Protein 1WKQ (pdb70)

Sequence (313 aa):
HAMNHETFLKRAVTLACEGVNAGIGGPFGAVIVKDGAIIAEGQNNVTTSNDPTAHAEVTAIRKACKVLGAYQLDDCILYTSCEPCPMCLGAIYWARPKAVFYAAEHTDAAEAGFDDSFIYKEIDKPAEERTIPFYQVTLTEHLSPFQAWRNFANKKEYNHETFLKRAVTLACEGVNAGIGGPFGAVIVKDGAIIAEGQNNVTTSNDPTAHAEVTAIRKACKVLGAYQLDDCILYTSCEPCPMCLGAIYWARPKAVFYAAEHTDAAEAGFDDSFIYKEIDKPAEERTIPFYQVTLTEHLSPFQAWRNFANKKEY

InterPro domains:
  IPR002125 Cytidine and deoxycytidylate deaminase domain [PF00383] (2-101)
  IPR002125 Cytidine and deoxycytidylate deaminase domain [PS51747] (1-132)
  IPR016192 APOBEC/CMP deaminase, zinc-binding [PS00903] (53-90)
  IPR016193 Cytidine deaminase-like [SSF53927] (2-140)

CATH classification: 3.40.140.10

Foldseek 3Di:
DDDDLVNQQVVQQVLLVVCVVVVQDHNKKKFKDAPRHTPFIFYQRCVVVVHPLRHRLVVRLVSSCVSVVHQAAEQMEMEMAEDDAVSNVVSCVRRPHPYYHYDHYQVVVVVVPDCRVVVVVQVPDDQCPGPPHDDDDDDPCVCVVVVVVVPDPPDDDD/DLVVQLVVQQVLLVVCVVVVQAHNKKKFKDAPRDTQFIFYQRCVVVVHPLRHGLVVRLVSSCVSVVHQAQERMEMHMAEDDAVSNVVSCVRRPHPYYHYDHYLVVVVVVPDCRVVVVVQVPDDQCVRPPHDDDDDDVCPCVVVVVVVPPPPDDDD

Secondary structure (DSSP, 8-state):
----HHHHHHHHHHHHHHHHHTTSSSS-EEEEEETTEEEEEEE--HHHHT-TT--HHHHHHHHHHHHHTSSS-TTEEEEEEE---HHHHHHHHHH--SEEEEEE-HHHHHHTT-SHHHHHHHHTS-GGGSSS-EEE---TTTTHHHHHHHH-TT----/-HHHHHHHHHHHHHHHHHTTSSSS-EEEEEETTEEEEEEE--HHHHT-TT--HHHHHHHHHHHHHTSSS-TT-EEEEEE---HHHHHHHHHH--SEEEEEE-HHHHHHTT-SHHHHHHHHHS-GGGSSS-EEE---TTTTHHHHHHHH-TT----

B-factor: mean 13.56, std 8.29, range [5.02, 49.59]

Solvent-accessible surface area: 12610 Å² total; per-residue (Å²): 221,99,97,76,77,78,52,15,0,114,88,0,7,51,11,0,26,96,0,0,92,74,32,58,8,0,1,19,0,0,0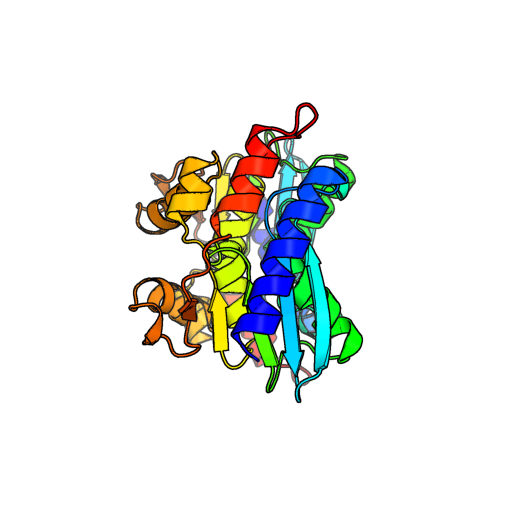,0,7,55,136,55,53,65,45,10,44,2,37,1,23,1,15,82,41,38,4,1,2,2,13,0,8,2,20,0,0,29,103,0,0,132,98,56,54,31,51,36,0,90,89,0,45,0,3,1,3,2,24,0,2,0,1,0,0,0,0,0,4,4,0,77,4,128,11,0,18,13,1,1,73,57,64,25,0,38,149,28,64,10,39,6,24,78,0,35,119,2,22,104,82,79,27,118,127,20,98,12,24,1,77,74,42,110,7,141,50,46,72,36,1,18,101,16,13,200,117,46,98,124,63,121,129,22,135,82,102,79,17,1,88,89,0,4,59,9,0,28,84,0,0,93,75,33,61,9,0,1,21,0,0,0,0,8,57,125,60,55,71,36,10,56,4,34,1,25,1,16,77,40,39,14,2,2,6,15,0,8,2,16,0,1,65,90,0,0,130,106,57,53,31,44,37,0,99,68,0,27,0,3,1,2,2,21,0,3,0,1,0,0,0,0,0,4,5,0,73,4,106,10,0,22,13,2,0,78,57,62,23,0,37,145,28,65,13,37,6,22,70,0,36,137,5,24,113,71,84,34,112,117,22,90,11,24,2,74,73,31,110,8,134,114,50,82,33,2,6,80,16,9,140,108,40,94,126,58,123,113,22

Organism: Bacillus subtilis (strain 168) (NCBI:txid224308)

Nearest PDB structures (foldseek):
  1tiy-assembly1_A  TM=9.733E-01  e=2.474E-30  Bacillus subtilis
  5jfy-assembly2_D  TM=9.522E-01  e=4.537E-13  Brassica oleracea var. capitata
  7w1q-assembly1_D  TM=7.580E-01  e=2.653E-14  Arabidopsis thaliana
  7dbf-assembly1_D  TM=7.536E-01  e=3.027E-14  Arabidopsis thaliana
  7dqn-assembly1_A  TM=7.458E-01  e=4.499E-14  Arabidopsis thaliana

Structure (mmCIF, N/CA/C/O backbone):
data_1WKQ
#
_entry.id   1WKQ
#
_cell.length_a   81.566
_cell.length_b   91.267
_cell.length_c   80.481
_cell.angle_alpha   90.00
_cell.angle_beta   90.00
_cell.angle_gamma   90.00
#
_symmetry.space_group_name_H-M   'C 2 2 21'
#
loop_
_entity.id
_entity.type
_entity.pdbx_description
1 polymer 'Guanine deaminase'
2 non-polymer 'ZINC ION'
3 non-polymer IMIDAZOLE
4 water water
#
loop_
_atom_site.group_PDB
_atom_site.id
_atom_site.type_symbol
_atom_site.label_atom_id
_atom_site.label_alt_id
_atom_site.label_comp_id
_atom_site.label_asym_id
_atom_site.label_entity_id
_atom_site.label_seq_id
_atom_site.pdbx_PDB_ins_code
_atom_site.Cartn_x
_atom_site.Cartn_y
_atom_site.Cartn_z
_atom_site.occupancy
_atom_site.B_iso_or_equiv
_atom_site.auth_seq_id
_atom_site.auth_comp_id
_atom_site.auth_asym_id
_atom_site.auth_atom_id
_atom_site.pdbx_PDB_model_num
ATOM 1 N N . HIS A 1 7 ? 94.480 2.766 75.589 1.00 24.27 -2 HIS A N 1
ATOM 2 C CA . HIS A 1 7 ? 95.864 2.254 75.734 1.00 22.83 -2 HIS A CA 1
ATOM 3 C C . HIS A 1 7 ? 95.951 0.811 75.251 1.00 21.43 -2 HIS A C 1
ATOM 4 O O . HIS A 1 7 ? 95.430 -0.098 75.896 1.00 24.30 -2 HIS A O 1
ATOM 11 N N . ALA A 1 8 ? 96.594 0.607 74.112 1.00 19.33 -1 ALA A N 1
ATOM 12 C CA . ALA A 1 8 ? 96.759 -0.725 73.569 1.00 18.17 -1 ALA A CA 1
ATOM 13 C C . ALA A 1 8 ? 97.692 -1.495 74.487 1.00 17.44 -1 ALA A C 1
ATOM 14 O O . ALA A 1 8 ? 98.670 -0.922 74.988 1.00 18.55 -1 ALA A O 1
ATOM 16 N N . MET A 1 9 ? 97.410 -2.774 74.724 1.00 14.11 1 MET A N 1
ATOM 17 C CA . MET A 1 9 ? 98.269 -3.609 75.562 1.00 13.88 1 MET A CA 1
ATOM 18 C C . MET A 1 9 ? 99.052 -4.557 74.666 1.00 12.11 1 MET A C 1
ATOM 19 O O . MET A 1 9 ? 98.701 -4.778 73.500 1.00 11.22 1 MET A O 1
ATOM 24 N N . ASN A 1 10 ? 100.157 -5.061 75.187 1.00 10.86 2 ASN A N 1
ATOM 25 C CA . ASN A 1 10 ? 100.918 -6.061 74.475 1.00 10.61 2 ASN A CA 1
ATOM 26 C C . ASN A 1 10 ? 101.608 -6.957 75.498 1.00 9.63 2 ASN A C 1
ATOM 27 O O . ASN A 1 10 ? 101.465 -6.739 76.708 1.00 10.87 2 ASN A O 1
ATOM 32 N N . HIS A 1 11 ? 102.316 -7.965 75.020 1.00 10.33 3 HIS A N 1
ATOM 33 C CA . HIS A 1 11 ? 102.936 -8.879 75.965 1.00 9.64 3 HIS A CA 1
ATOM 34 C C . HIS A 1 11 ? 103.936 -8.181 76.867 1.00 10.19 3 HIS A C 1
ATOM 35 O O . HIS A 1 11 ? 104.039 -8.508 78.079 1.00 10.85 3 HIS A O 1
ATOM 42 N N . GLU A 1 12 ? 104.676 -7.234 76.322 1.00 10.90 4 GLU A N 1
ATOM 43 C CA . GLU A 1 12 ? 105.670 -6.541 77.107 1.00 10.70 4 GLU A CA 1
ATOM 44 C C . GLU A 1 12 ? 105.031 -5.788 78.245 1.00 9.94 4 GLU A C 1
ATOM 45 O O . GLU A 1 12 ? 105.645 -5.656 79.317 1.00 12.12 4 GLU A O 1
ATOM 51 N N . THR A 1 13 ? 103.832 -5.240 78.061 1.00 10.50 5 THR A N 1
ATOM 52 C CA . THR A 1 13 ? 103.211 -4.500 79.142 1.00 13.04 5 THR A CA 1
ATOM 53 C C . THR A 1 13 ? 102.843 -5.405 80.310 1.00 10.15 5 THR A C 1
ATOM 54 O O . THR A 1 13 ? 103.056 -5.028 81.483 1.00 10.07 5 THR A O 1
ATOM 58 N N . PHE A 1 14 ? 102.328 -6.605 80.045 1.00 9.60 6 PHE A N 1
ATOM 59 C CA . PHE A 1 14 ? 102.028 -7.507 81.151 1.00 8.58 6 PHE A CA 1
ATOM 60 C C . PHE A 1 14 ? 103.304 -7.994 81.805 1.00 7.79 6 PHE A C 1
ATOM 61 O O . PHE A 1 14 ? 103.361 -8.158 83.042 1.00 9.08 6 PHE A O 1
ATOM 69 N N . LEU A 1 15 ? 104.343 -8.232 81.007 1.00 7.41 7 LEU A N 1
ATOM 70 C CA . LEU A 1 15 ? 105.639 -8.656 81.577 1.00 7.97 7 LEU A CA 1
ATOM 71 C C . LEU A 1 15 ? 106.231 -7.542 82.430 1.00 8.87 7 LEU A C 1
ATOM 72 O O . LEU A 1 15 ? 106.860 -7.803 83.477 1.00 8.99 7 LEU A O 1
ATOM 77 N N . LYS A 1 16 ? 106.084 -6.286 82.009 1.00 8.66 8 LYS A N 1
ATOM 78 C CA . LYS A 1 16 ? 106.617 -5.214 82.844 1.00 9.76 8 LYS A CA 1
ATOM 79 C C . LYS A 1 16 ? 105.876 -5.204 84.175 1.00 8.29 8 LYS A C 1
ATOM 80 O O . LYS A 1 16 ? 106.483 -4.894 85.213 1.00 9.51 8 LYS A O 1
ATOM 86 N N . ARG A 1 17 ? 104.581 -5.491 84.186 1.00 7.61 9 ARG A N 1
ATOM 87 C CA . ARG A 1 17 ? 103.872 -5.533 85.464 1.00 8.13 9 ARG A CA 1
ATOM 88 C C . ARG A 1 17 ? 104.466 -6.647 86.342 1.00 7.28 9 ARG A C 1
ATOM 89 O O . ARG A 1 17 ? 104.622 -6.476 87.553 1.00 7.74 9 ARG A O 1
ATOM 97 N N . ALA A 1 18 ? 104.788 -7.783 85.738 1.00 6.65 10 ALA A N 1
ATOM 98 C CA . ALA A 1 18 ? 105.400 -8.892 86.482 1.00 6.68 10 ALA A CA 1
ATOM 99 C C . ALA A 1 18 ? 106.762 -8.475 87.049 1.00 6.81 10 ALA A C 1
ATOM 100 O O . ALA A 1 18 ? 107.083 -8.818 88.200 1.00 6.68 10 ALA A O 1
ATOM 102 N N . VAL A 1 19 ? 107.558 -7.743 86.266 1.00 6.72 11 VAL A N 1
ATOM 103 C CA . VAL A 1 19 ? 108.853 -7.258 86.739 1.00 7.60 11 VAL A CA 1
ATOM 104 C C . VAL A 1 19 ? 108.655 -6.250 87.881 1.00 6.89 11 VAL A C 1
ATOM 105 O O . VAL A 1 19 ? 109.388 -6.279 88.872 1.00 7.81 11 VAL A O 1
ATOM 109 N N . THR A 1 20 ? 107.683 -5.352 87.760 1.00 7.73 12 THR A N 1
ATOM 110 C CA . THR A 1 20 ? 107.389 -4.405 88.846 1.00 8.44 12 THR A CA 1
ATOM 111 C C . THR A 1 20 ? 107.004 -5.172 90.109 1.00 7.90 12 THR A C 1
ATOM 112 O O . THR A 1 20 ? 107.477 -4.843 91.211 1.00 8.16 12 THR A O 1
ATOM 116 N N . LEU A 1 21 ? 106.166 -6.197 89.968 1.00 8.01 13 LEU A N 1
ATOM 117 C CA . LEU A 1 21 ? 105.760 -6.978 91.134 1.00 7.40 13 LEU A CA 1
ATOM 118 C C . LEU A 1 21 ? 106.970 -7.638 91.795 1.00 6.79 13 LEU A C 1
ATOM 119 O O . LEU A 1 21 ? 107.046 -7.738 93.026 1.00 6.57 13 LEU A O 1
ATOM 124 N N . ALA A 1 22 ? 107.910 -8.106 90.984 1.00 6.43 14 ALA A N 1
ATOM 125 C CA . ALA A 1 22 ? 109.138 -8.733 91.505 1.00 6.49 14 ALA A CA 1
ATOM 126 C C . ALA A 1 22 ? 109.957 -7.711 92.313 1.00 6.14 14 ALA A C 1
ATOM 127 O O . ALA A 1 22 ? 110.403 -8.014 93.426 1.00 7.38 14 ALA A O 1
ATOM 129 N N . CYS A 1 23 ? 110.157 -6.518 91.771 1.00 6.57 15 CYS A N 1
ATOM 130 C CA . CYS A 1 23 ? 110.905 -5.490 92.496 1.00 6.99 15 CYS A CA 1
ATOM 131 C C . CYS A 1 23 ? 110.207 -5.061 93.768 1.00 7.28 15 CYS A C 1
ATOM 132 O O . CYS A 1 23 ? 110.834 -4.924 94.830 1.00 7.78 15 CYS A O 1
ATOM 135 N N . GLU A 1 24 ? 108.907 -4.818 93.681 1.00 7.00 16 GLU A N 1
ATOM 136 C CA . GLU A 1 24 ? 108.157 -4.369 94.837 1.00 8.26 16 GLU A CA 1
ATOM 137 C C . GLU A 1 24 ? 107.980 -5.452 95.876 1.00 6.82 16 GLU A C 1
ATOM 138 O O . GLU A 1 24 ? 107.891 -5.134 97.068 1.00 8.03 16 GLU A O 1
ATOM 144 N N . GLY A 1 25 ? 107.957 -6.723 95.459 1.00 7.25 17 GLY A N 1
ATOM 145 C CA . GLY A 1 25 ? 107.892 -7.842 96.400 1.00 6.22 17 GLY A CA 1
ATOM 146 C C . GLY A 1 25 ? 109.188 -7.928 97.211 1.00 6.17 17 GLY A C 1
ATOM 147 O O . GLY A 1 25 ? 109.161 -8.174 98.421 1.00 7.73 17 GLY A O 1
ATOM 148 N N . VAL A 1 26 ? 110.324 -7.752 96.552 1.00 6.17 18 VAL A N 1
ATOM 149 C CA . VAL A 1 26 ? 111.595 -7.697 97.272 1.00 5.60 18 VAL A CA 1
ATOM 150 C C . VAL A 1 26 ? 111.572 -6.524 98.253 1.00 6.43 18 VAL A C 1
ATOM 151 O O . VAL A 1 26 ? 111.826 -6.699 99.460 1.00 5.93 18 VAL A O 1
ATOM 155 N N . ASN A 1 27 ? 111.244 -5.323 97.760 1.00 6.24 19 ASN A N 1
ATOM 156 C CA . ASN A 1 27 ? 111.362 -4.122 98.597 1.00 7.48 19 ASN A CA 1
ATOM 157 C C . ASN A 1 27 ? 110.365 -4.019 99.736 1.00 7.18 19 ASN A C 1
ATOM 158 O O . ASN A 1 27 ? 110.649 -3.345 100.751 1.00 8.20 19 ASN A O 1
ATOM 163 N N . ALA A 1 28 ? 109.229 -4.700 99.617 1.00 6.57 20 ALA A N 1
ATOM 164 C CA . ALA A 1 28 ? 108.236 -4.725 100.688 1.00 7.52 20 ALA A CA 1
ATOM 165 C C . ALA A 1 28 ? 108.493 -5.913 101.626 1.00 6.98 20 ALA A C 1
ATOM 166 O O . ALA A 1 28 ? 107.696 -6.195 102.519 1.00 9.24 20 ALA A O 1
ATOM 168 N N . GLY A 1 29 ? 109.580 -6.642 101.423 1.00 7.21 21 GLY A N 1
ATOM 169 C CA . GLY A 1 29 ? 109.894 -7.759 102.297 1.00 8.35 21 GLY A CA 1
ATOM 170 C C . GLY A 1 29 ? 109.034 -8.991 102.107 1.00 10.41 21 GLY A C 1
ATOM 171 O O . GLY A 1 29 ? 109.100 -9.887 102.949 1.00 14.25 21 GLY A O 1
ATOM 172 N N . ILE A 1 30 ? 108.265 -9.080 101.022 1.00 7.46 22 ILE A N 1
ATOM 173 C CA . ILE A 1 30 ? 107.392 -10.218 100.783 1.00 7.42 22 ILE A CA 1
ATOM 174 C C . ILE A 1 30 ? 108.198 -11.483 100.432 1.00 6.05 22 ILE A C 1
ATOM 175 O O . ILE A 1 30 ? 107.903 -12.572 100.917 1.00 7.05 22 ILE A O 1
ATOM 180 N N . GLY A 1 31 ? 109.202 -11.344 99.587 1.00 6.37 23 GLY A N 1
ATOM 181 C CA . GLY A 1 31 ? 109.984 -12.505 99.254 1.00 6.81 23 GLY A CA 1
ATOM 182 C C . GLY A 1 31 ? 111.017 -12.192 98.196 1.00 5.36 23 GLY A C 1
ATOM 183 O O . GLY A 1 31 ? 111.563 -11.084 98.143 1.00 5.55 23 GLY A O 1
ATOM 184 N N . GLY A 1 32 ? 111.269 -13.168 97.325 1.00 5.49 24 GLY A N 1
ATOM 185 C CA . GLY A 1 32 ? 112.300 -13.088 96.315 1.00 6.17 24 GLY A CA 1
ATOM 186 C C . GLY A 1 32 ? 111.964 -12.239 95.104 1.00 5.27 24 GLY A C 1
ATOM 187 O O . GLY A 1 32 ? 110.825 -11.812 94.893 1.00 5.92 24 GLY A O 1
ATOM 188 N N . PRO A 1 33 ? 112.970 -12.036 94.251 1.00 5.61 25 PRO A N 1
ATOM 189 C CA . PRO A 1 33 ? 112.866 -11.180 93.039 1.00 5.76 25 PRO A CA 1
ATOM 190 C C . PRO A 1 33 ? 112.146 -11.764 91.867 1.00 5.94 25 PRO A C 1
ATOM 191 O O . PRO A 1 33 ? 112.670 -11.830 90.773 1.00 6.48 25 PRO A O 1
ATOM 195 N N . PHE A 1 34 ? 110.897 -12.140 92.102 1.00 6.20 26 PHE A N 1
ATOM 196 C CA . PHE A 1 34 ? 110.076 -12.808 91.077 1.00 5.51 26 PHE A CA 1
ATOM 197 C C . PHE A 1 34 ? 108.615 -12.393 91.241 1.00 6.15 26 PHE A C 1
ATOM 198 O O . PHE A 1 34 ? 108.067 -12.356 92.357 1.00 6.12 26 PHE A O 1
ATOM 206 N N . GLY A 1 35 ? 107.985 -12.114 90.103 1.00 6.50 27 GLY A N 1
ATOM 207 C CA . GLY A 1 35 ? 106.577 -11.714 90.058 1.00 6.15 27 GLY A CA 1
ATOM 208 C C . GLY A 1 35 ? 105.921 -12.374 88.841 1.00 6.24 27 GLY A C 1
ATOM 209 O O . GLY A 1 35 ? 106.609 -12.759 87.874 1.00 6.84 27 GLY A O 1
ATOM 210 N N . ALA A 1 36 ? 104.595 -12.467 88.860 1.00 6.31 28 ALA A N 1
ATOM 211 C CA . ALA A 1 36 ? 103.872 -13.115 87.760 1.00 6.37 28 ALA A CA 1
ATOM 212 C C . ALA A 1 36 ? 102.452 -12.597 87.714 1.00 6.96 28 ALA A C 1
ATOM 213 O O . ALA A 1 36 ? 101.887 -12.172 88.728 1.00 8.08 28 ALA A O 1
ATOM 215 N N . VAL A 1 37 ? 101.878 -12.608 86.521 1.00 7.25 29 VAL A N 1
ATOM 216 C CA . VAL A 1 37 ? 100.480 -12.213 86.400 1.00 7.99 29 VAL A CA 1
ATOM 217 C C . VAL A 1 37 ? 99.794 -13.168 85.442 1.00 7.80 29 VAL A C 1
ATOM 218 O O . VAL A 1 37 ? 100.418 -13.700 84.531 1.00 8.37 29 VAL A O 1
ATOM 222 N N . ILE A 1 38 ? 98.513 -13.404 85.699 1.00 8.12 30 ILE A N 1
ATOM 223 C CA . ILE A 1 38 ? 97.682 -14.261 84.833 1.00 7.67 30 ILE A CA 1
ATOM 224 C C . ILE A 1 38 ? 96.624 -13.393 84.182 1.00 7.50 30 ILE A C 1
ATOM 225 O O . ILE A 1 38 ? 95.932 -12.620 84.859 1.00 8.24 30 ILE A O 1
ATOM 230 N N . VAL A 1 39 ? 96.533 -13.520 82.859 1.00 7.81 31 VAL A N 1
ATOM 231 C CA . VAL A 1 39 ? 95.648 -12.674 82.063 1.00 8.90 31 VAL A CA 1
ATOM 232 C C . VAL A 1 39 ? 94.615 -13.537 81.366 1.00 8.73 31 VAL A C 1
ATOM 233 O O . VAL A 1 39 ? 94.919 -14.608 80.852 1.00 9.53 31 VAL A O 1
ATOM 237 N N . LYS A 1 40 ? 93.381 -13.045 81.362 1.00 9.74 32 LYS A N 1
ATOM 238 C CA . LYS A 1 40 ? 92.270 -13.707 80.692 1.00 9.88 32 LYS A CA 1
ATOM 239 C C . LYS A 1 40 ? 91.421 -12.607 80.073 1.00 11.01 32 LYS A C 1
ATOM 240 O O . LYS A 1 40 ? 91.145 -11.619 80.690 1.00 12.45 32 LYS A O 1
ATOM 246 N N . ASP A 1 41 ? 91.011 -12.795 78.828 1.00 13.36 33 ASP A N 1
ATOM 247 C CA . ASP A 1 41 ? 90.185 -11.789 78.147 1.00 14.95 33 ASP A CA 1
ATOM 248 C C . ASP A 1 41 ? 90.877 -10.402 78.165 1.00 12.12 33 ASP A C 1
ATOM 249 O O . ASP A 1 41 ? 90.206 -9.369 78.268 1.00 14.27 33 ASP A O 1
ATOM 254 N N . GLY A 1 42 ? 92.203 -10.383 78.064 1.00 12.93 34 GLY A N 1
ATOM 255 C CA . GLY A 1 42 ? 92.929 -9.122 78.016 1.00 13.15 34 GLY A CA 1
ATOM 256 C C . GLY A 1 42 ? 93.084 -8.344 79.299 1.00 12.23 34 GLY A C 1
ATOM 257 O O . GLY A 1 42 ? 93.568 -7.204 79.271 1.00 14.43 34 GLY A O 1
ATOM 258 N N . ALA A 1 43 ? 92.700 -8.958 80.405 1.00 12.63 35 ALA A N 1
ATOM 259 C CA . ALA A 1 43 ? 92.802 -8.321 81.705 1.00 13.19 35 ALA A CA 1
ATOM 260 C C . ALA A 1 43 ? 93.502 -9.227 82.715 1.00 11.76 35 ALA A C 1
ATOM 261 O O . ALA A 1 43 ? 93.395 -10.463 82.668 1.00 11.39 35 ALA A O 1
ATOM 263 N N . ILE A 1 44 ? 94.214 -8.594 83.641 1.00 11.66 36 ILE A N 1
ATOM 264 C CA . ILE A 1 44 ? 94.879 -9.350 84.711 1.00 11.75 36 ILE A CA 1
ATOM 265 C C . ILE A 1 44 ? 93.813 -9.862 85.666 1.00 11.59 36 ILE A C 1
ATOM 266 O O . ILE A 1 44 ? 92.981 -9.078 86.146 1.00 13.87 36 ILE A O 1
ATOM 271 N N . ILE A 1 45 ? 93.801 -11.166 85.930 1.00 9.89 37 ILE A N 1
ATOM 272 C CA . ILE A 1 45 ? 92.860 -11.718 86.882 1.00 11.93 37 ILE A CA 1
ATOM 273 C C . ILE A 1 45 ? 93.537 -12.156 88.181 1.00 10.55 37 ILE A C 1
ATOM 274 O O . ILE A 1 45 ? 92.860 -12.384 89.186 1.00 12.08 37 ILE A O 1
ATOM 279 N N . ALA A 1 46 ? 94.872 -12.265 88.200 1.00 8.86 38 ALA A N 1
ATOM 280 C CA . ALA A 1 46 ? 95.583 -12.604 89.447 1.00 9.33 38 ALA A CA 1
ATOM 281 C C . ALA A 1 46 ? 97.034 -12.207 89.299 1.00 8.63 38 ALA A C 1
ATOM 282 O O . ALA A 1 46 ? 97.593 -12.245 88.196 1.00 8.31 38 ALA A O 1
ATOM 284 N N . GLU A 1 47 ? 97.633 -11.845 90.424 1.00 8.20 39 GLU A N 1
ATOM 285 C CA . GLU A 1 47 ? 99.044 -11.478 90.493 1.00 8.75 39 GLU A CA 1
ATOM 286 C C . GLU A 1 47 ? 99.728 -12.295 91.568 1.00 7.66 39 GLU A C 1
ATOM 287 O O . GLU A 1 47 ? 99.095 -12.613 92.589 1.00 9.80 39 GLU A O 1
ATOM 293 N N . GLY A 1 48 ? 101.010 -12.622 91.368 1.00 6.47 40 GLY A N 1
ATOM 294 C CA . GLY A 1 48 ? 101.750 -13.323 92.396 1.00 6.44 40 GLY A CA 1
ATOM 295 C C . GLY A 1 48 ? 103.142 -12.746 92.546 1.00 5.87 40 GLY A C 1
ATOM 296 O O . GLY A 1 48 ? 103.749 -12.261 91.591 1.00 7.21 40 GLY A O 1
ATOM 297 N N . GLN A 1 49 ? 103.623 -12.746 93.788 1.00 6.18 41 GLN A N 1
ATOM 298 C CA . GLN A 1 49 ? 104.986 -12.374 94.118 1.00 6.26 41 GLN A CA 1
ATOM 299 C C . GLN A 1 49 ? 105.604 -13.553 94.885 1.00 6.03 41 GLN A C 1
ATOM 300 O O . GLN A 1 49 ? 104.900 -14.222 95.640 1.00 6.78 41 GLN A O 1
ATOM 306 N N . ASN A 1 50 ? 106.887 -13.846 94.687 1.00 5.62 42 ASN A N 1
ATOM 307 C CA . ASN A 1 50 ? 107.499 -14.903 95.496 1.00 5.82 42 ASN A CA 1
ATOM 308 C C . ASN A 1 50 ? 107.310 -14.529 96.987 1.00 6.87 42 ASN A C 1
ATOM 309 O O . ASN A 1 50 ? 107.547 -13.373 97.405 1.00 6.26 42 ASN A O 1
ATOM 314 N N . ASN A 1 51 ? 106.835 -15.490 97.786 1.00 6.14 43 ASN A N 1
ATOM 315 C CA . ASN A 1 51 ? 106.576 -15.230 99.201 1.00 5.02 43 ASN A CA 1
ATOM 316 C C . ASN A 1 51 ? 106.988 -16.429 100.054 1.00 6.23 43 ASN A C 1
ATOM 317 O O . ASN A 1 51 ? 106.423 -16.676 101.115 1.00 6.65 43 ASN A O 1
ATOM 322 N N . VAL A 1 52 ? 108.042 -17.128 99.623 1.00 5.55 44 VAL A N 1
ATOM 323 C CA . VAL A 1 52 ? 108.531 -18.308 100.323 1.00 5.86 44 VAL A CA 1
ATOM 324 C C . VAL A 1 52 ? 108.839 -18.082 101.797 1.00 6.29 44 VAL A C 1
ATOM 325 O O . VAL A 1 52 ? 108.330 -18.810 102.674 1.00 6.98 44 VAL A O 1
ATOM 329 N N . THR A 1 53 ? 109.663 -17.091 102.095 1.00 6.62 45 THR A N 1
ATOM 330 C CA . THR A 1 53 ? 110.117 -16.934 103.467 1.00 8.11 45 THR A CA 1
ATOM 331 C C . THR A 1 53 ? 109.138 -16.251 104.387 1.00 10.14 45 THR A C 1
ATOM 332 O O . THR A 1 53 ? 109.225 -16.447 105.611 1.00 14.43 45 THR A O 1
ATOM 336 N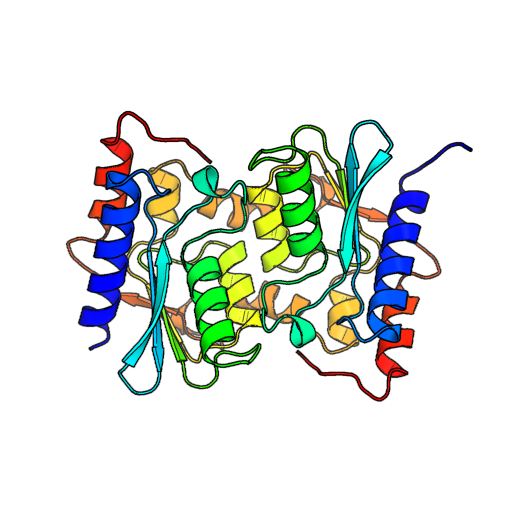 N . THR A 1 54 ? 108.194 -15.505 103.852 1.00 7.94 46 THR A N 1
ATOM 337 C CA . THR A 1 54 ? 107.173 -14.874 104.702 1.00 8.94 46 THR A CA 1
ATOM 338 C C . THR A 1 54 ? 105.968 -15.801 104.915 1.00 10.06 46 THR A C 1
ATOM 339 O O . THR A 1 54 ? 105.233 -15.633 105.892 1.00 13.32 46 THR A O 1
ATOM 343 N N . SER A 1 55 ? 105.737 -16.771 104.031 1.00 8.19 47 SER A N 1
ATOM 344 C CA . SER A 1 55 ? 104.623 -17.699 104.185 1.00 8.04 47 SER A CA 1
ATOM 345 C C . SER A 1 55 ? 105.087 -19.063 104.696 1.00 7.68 47 SER A C 1
ATOM 346 O O . SER A 1 55 ? 104.277 -19.966 104.875 1.00 9.03 47 SER A O 1
ATOM 350 N N . ASN A 1 56 ? 106.376 -19.229 104.951 1.00 7.16 48 ASN A N 1
ATOM 351 C CA . ASN A 1 56 ? 106.929 -20.541 105.358 1.00 7.91 48 ASN A CA 1
ATOM 352 C C . ASN A 1 56 ? 106.473 -21.628 104.371 1.00 7.04 48 ASN A C 1
ATOM 353 O O . ASN A 1 56 ? 105.954 -22.682 104.753 1.00 8.26 48 ASN A O 1
ATOM 358 N N . ASP A 1 57 ? 106.688 -21.351 103.097 1.00 7.08 49 ASP A N 1
ATOM 359 C CA . ASP A 1 57 ? 106.201 -22.250 102.042 1.00 6.31 49 ASP A CA 1
ATOM 360 C C . ASP A 1 57 ? 107.174 -22.212 100.869 1.00 6.67 49 ASP A C 1
ATOM 361 O O . ASP A 1 57 ? 107.148 -21.278 100.045 1.00 6.04 49 ASP A O 1
ATOM 366 N N . PRO A 1 58 ? 108.052 -23.208 100.766 1.00 6.75 50 PRO A N 1
ATOM 367 C CA . PRO A 1 58 ? 109.022 -23.235 99.661 1.00 6.22 50 PRO A CA 1
ATOM 368 C C . PRO A 1 58 ? 108.400 -23.401 98.289 1.00 5.99 50 PRO A C 1
ATOM 369 O O . PRO A 1 58 ? 109.072 -23.241 97.269 1.00 7.00 50 PRO A O 1
ATOM 373 N N . THR A 1 59 ? 107.094 -23.698 98.249 1.00 5.92 51 THR A N 1
ATOM 374 C CA . THR A 1 59 ? 106.420 -23.786 96.950 1.00 5.87 51 THR A CA 1
ATOM 375 C C . THR A 1 59 ? 105.826 -22.473 96.524 1.00 5.83 51 THR A C 1
ATOM 376 O O . THR A 1 59 ? 105.320 -22.363 95.380 1.00 6.60 51 THR A O 1
ATOM 380 N N . ALA A 1 60 ? 105.892 -21.445 97.383 1.00 6.54 52 ALA A N 1
ATOM 381 C CA . ALA A 1 60 ? 105.262 -20.157 97.082 1.00 7.24 52 ALA A CA 1
ATOM 382 C C . ALA A 1 60 ? 106.034 -19.231 96.151 1.00 6.16 52 ALA A C 1
ATOM 383 O O . ALA A 1 60 ? 106.310 -18.045 96.461 1.00 6.65 52 ALA A O 1
ATOM 385 N N . HIS A 1 61 ? 106.403 -19.783 94.999 1.00 6.20 53 HIS 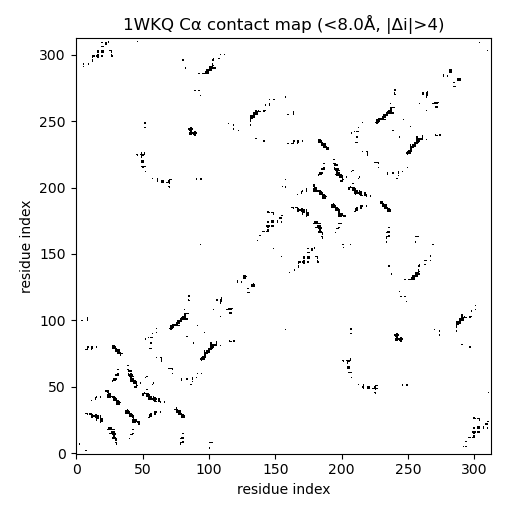A N 1
ATOM 386 C CA . HIS A 1 61 ? 107.026 -18.989 93.949 1.00 5.63 53 HIS A CA 1
ATOM 387 C C . HIS A 1 61 ? 105.955 -18.072 93.359 1.00 6.01 53 HIS A C 1
ATOM 388 O O . HIS A 1 61 ? 104.746 -18.278 93.542 1.00 6.90 53 HIS A O 1
ATOM 395 N N . ALA A 1 62 ? 106.423 -17.043 92.651 1.00 6.05 54 ALA A N 1
ATOM 396 C CA . ALA A 1 62 ? 105.481 -16.098 92.035 1.00 6.12 54 ALA A CA 1
ATOM 397 C C . ALA A 1 62 ? 104.472 -16.814 91.143 1.00 5.86 54 ALA A C 1
ATOM 398 O O . ALA A 1 62 ? 103.257 -16.548 91.224 1.00 6.79 54 ALA A O 1
ATOM 400 N N . GLU A 1 63 ? 104.934 -17.723 90.296 1.00 5.82 55 GLU A N 1
ATOM 401 C CA . GLU A 1 63 ? 104.036 -18.405 89.371 1.00 6.37 55 GLU A CA 1
ATOM 402 C C . GLU A 1 63 ? 103.032 -19.276 90.077 1.00 6.17 55 GLU A C 1
ATOM 403 O O . GLU A 1 63 ? 101.848 -19.279 89.716 1.00 6.94 55 GLU A O 1
ATOM 409 N N . VAL A 1 64 ? 103.496 -20.057 91.062 1.00 6.10 56 VAL A N 1
ATOM 410 C CA . VAL A 1 64 ? 102.584 -20.907 91.837 1.00 6.77 56 VAL A CA 1
ATOM 411 C C . VAL A 1 64 ? 101.539 -20.079 92.553 1.00 6.82 56 VAL A C 1
ATOM 412 O O . VAL A 1 64 ? 100.337 -20.427 92.551 1.00 7.53 56 VAL A O 1
ATOM 416 N N . THR A 1 65 ? 101.961 -18.988 93.181 1.00 6.08 57 THR A N 1
ATOM 417 C CA . THR A 1 65 ? 101.000 -18.150 93.892 1.00 6.93 57 THR A CA 1
ATOM 418 C C . THR A 1 65 ? 99.970 -17.549 92.925 1.00 7.25 57 THR A C 1
ATOM 419 O O . THR A 1 65 ? 98.770 -17.541 93.226 1.00 7.67 57 THR A O 1
ATOM 423 N N . ALA A 1 66 ? 100.424 -17.060 91.773 1.00 6.50 58 ALA A N 1
ATOM 424 C CA . ALA A 1 66 ? 99.491 -16.506 90.804 1.00 6.42 58 ALA A CA 1
ATOM 425 C C . ALA A 1 66 ? 98.525 -17.585 90.296 1.00 7.15 58 ALA A C 1
ATOM 426 O O . ALA A 1 66 ? 97.307 -17.314 90.185 1.00 7.80 58 ALA A O 1
ATOM 428 N N . ILE A 1 67 ? 99.010 -18.791 90.033 1.00 6.89 59 ILE A N 1
ATOM 429 C CA . ILE A 1 67 ? 98.141 -19.873 89.581 1.00 6.62 59 ILE A CA 1
ATOM 430 C C . ILE A 1 67 ? 97.110 -20.200 90.645 1.00 8.02 59 ILE A C 1
ATOM 431 O O . ILE A 1 67 ? 95.906 -20.332 90.326 1.00 7.95 59 ILE A O 1
ATOM 436 N N . ARG A 1 68 ? 97.531 -20.328 91.898 1.00 7.70 60 ARG A N 1
ATOM 437 C CA . ARG A 1 68 ? 96.591 -20.632 92.972 1.00 7.48 60 ARG A CA 1
ATOM 438 C C . ARG A 1 68 ? 95.511 -19.572 93.087 1.00 8.07 60 ARG A C 1
ATOM 439 O O . ARG A 1 68 ? 94.316 -19.870 93.234 1.00 9.71 60 ARG A O 1
ATOM 447 N N . LYS A 1 69 ? 95.920 -18.313 93.021 1.00 7.57 61 LYS A N 1
ATOM 448 C CA . LYS A 1 69 ? 94.956 -17.230 93.142 1.00 8.55 61 LYS A CA 1
ATOM 449 C C . LYS A 1 69 ? 93.991 -17.180 91.973 1.00 9.35 61 LYS A C 1
ATOM 450 O O . LYS A 1 69 ? 92.790 -16.939 92.165 1.00 10.42 61 LYS A O 1
ATOM 456 N N . ALA A 1 70 ? 94.500 -17.387 90.763 1.00 8.15 62 ALA A N 1
ATOM 457 C CA . ALA A 1 70 ? 93.643 -17.360 89.588 1.00 8.48 62 ALA A CA 1
ATOM 458 C C . ALA A 1 70 ? 92.634 -18.494 89.637 1.00 10.31 62 ALA A C 1
ATOM 459 O O . ALA A 1 70 ? 91.456 -18.301 89.253 1.00 10.16 62 ALA A O 1
ATOM 461 N N . CYS A 1 71 ? 93.055 -19.677 90.081 1.00 9.41 63 CYS A N 1
ATOM 462 C CA . CYS A 1 71 ? 92.119 -20.793 90.178 1.00 9.60 63 CYS A CA 1
ATOM 463 C C . CYS A 1 71 ? 91.031 -20.460 91.202 1.00 11.59 63 CYS A C 1
ATOM 464 O O . CYS A 1 71 ? 89.867 -20.803 90.969 1.00 10.75 63 CYS A O 1
ATOM 467 N N . LYS A 1 72 ? 91.357 -19.804 92.307 1.00 10.58 64 LYS A N 1
ATOM 468 C CA . LYS A 1 72 ? 90.328 -19.437 93.283 1.00 13.50 64 LYS A CA 1
ATOM 469 C C . LYS A 1 72 ? 89.371 -18.420 92.673 1.00 14.52 64 LYS A C 1
ATOM 470 O O . LYS A 1 72 ? 88.143 -18.516 92.887 1.00 15.83 64 LYS A O 1
ATOM 476 N N . VAL A 1 73 ? 89.892 -17.462 91.917 1.00 13.63 65 VAL A N 1
ATOM 477 C CA . VAL A 1 73 ? 89.044 -16.461 91.279 1.00 15.19 65 VAL A CA 1
ATOM 478 C C . VAL A 1 73 ? 88.056 -17.117 90.311 1.00 14.52 65 VAL A C 1
ATOM 479 O O . VAL A 1 73 ? 86.873 -16.766 90.279 1.00 16.20 65 VAL A O 1
ATOM 483 N N . LEU A 1 74 ? 88.526 -18.080 89.541 1.00 13.12 66 LEU A N 1
ATOM 484 C CA . LEU A 1 74 ? 87.729 -18.780 88.544 1.00 13.77 66 LEU A CA 1
ATOM 485 C C . LEU A 1 74 ? 86.894 -19.917 8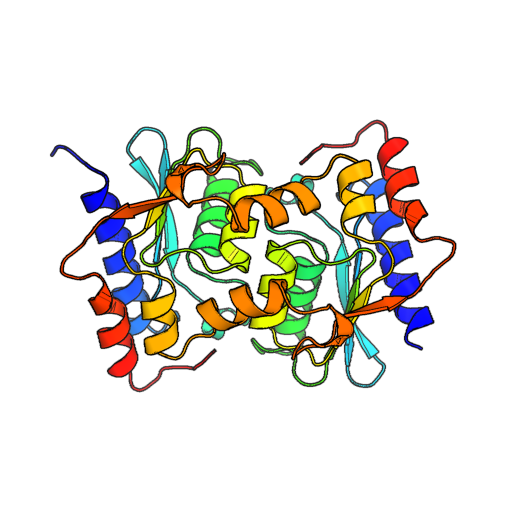9.104 1.00 13.49 66 LEU A C 1
ATOM 486 O O . LEU A 1 74 ? 86.025 -20.435 88.398 1.00 15.75 66 LEU A O 1
ATOM 491 N N . GLY A 1 75 ? 87.135 -20.302 90.355 1.00 13.24 67 GLY A N 1
ATOM 492 C CA . GLY A 1 75 ? 86.439 -21.449 90.939 1.00 13.35 67 GLY A CA 1
ATOM 493 C C . GLY A 1 75 ? 86.690 -22.706 90.116 1.00 13.14 67 GLY A C 1
ATOM 494 O O . GLY A 1 75 ? 85.765 -23.492 89.842 1.00 14.90 67 GLY A O 1
ATOM 495 N N . ALA A 1 76 ? 87.957 -22.939 89.747 1.00 11.63 68 ALA A N 1
ATOM 496 C CA . ALA A 1 76 ? 88.359 -24.057 88.902 1.00 10.62 68 ALA A CA 1
ATOM 497 C C . ALA A 1 76 ? 89.746 -24.556 89.270 1.00 9.57 68 ALA A C 1
ATOM 498 O O . ALA A 1 76 ? 90.429 -23.907 90.049 1.00 12.16 68 ALA A O 1
ATOM 500 N N . TYR A 1 77 ? 90.149 -25.680 88.692 1.00 9.73 69 TYR A N 1
ATOM 501 C CA . TYR A 1 77 ? 91.513 -26.169 88.920 1.00 9.57 69 TYR A CA 1
ATOM 502 C C . TYR A 1 77 ? 92.308 -26.137 87.626 1.00 9.89 69 TYR A C 1
ATOM 503 O O . TYR A 1 77 ? 93.405 -26.686 87.550 1.00 10.64 69 TYR A O 1
ATOM 512 N N . GLN A 1 78 ? 91.756 -25.472 86.605 1.00 9.32 70 GLN A N 1
ATOM 513 C CA . GLN A 1 78 ? 92.422 -25.292 85.304 1.00 9.64 70 GLN A CA 1
ATOM 514 C C . GLN A 1 78 ? 92.348 -23.822 84.910 1.00 9.72 70 GLN A C 1
ATOM 515 O O . GLN A 1 78 ? 91.430 -23.103 85.342 1.00 11.58 70 GLN A O 1
ATOM 521 N N . LEU A 1 79 ? 93.312 -23.401 84.078 1.00 8.83 71 LEU A N 1
ATOM 522 C CA . LEU A 1 79 ? 93.386 -21.994 83.640 1.00 9.05 71 LEU A CA 1
ATOM 523 C C . LEU A 1 79 ? 93.071 -21.848 82.177 1.00 11.21 71 LEU A C 1
ATOM 524 O O . LEU A 1 79 ? 93.856 -21.317 81.379 1.00 10.12 71 LEU A O 1
ATOM 529 N N . ASP A 1 80 ? 91.854 -22.303 81.854 1.00 15.60 72 ASP A N 1
ATOM 530 C CA . ASP A 1 80 ? 91.322 -22.234 80.494 1.00 15.09 72 ASP A CA 1
ATOM 531 C C . ASP A 1 80 ? 91.426 -20.828 79.908 1.00 12.36 72 ASP A C 1
ATOM 532 O O . ASP A 1 80 ? 90.986 -19.841 80.484 1.00 15.09 72 ASP A O 1
ATOM 537 N N . ASP A 1 81 ? 92.041 -20.773 78.756 1.00 15.20 73 ASP A N 1
ATOM 538 C CA . ASP A 1 81 ? 92.174 -19.537 77.984 1.00 16.10 73 ASP A CA 1
ATOM 539 C C . ASP A 1 81 ? 92.932 -18.427 78.685 1.00 15.52 73 ASP A C 1
ATOM 540 O O . ASP A 1 81 ? 92.762 -17.261 78.351 1.00 16.86 73 ASP A O 1
ATOM 545 N N . CYS A 1 82 ? 93.759 -18.782 79.660 1.00 10.21 74 CYS A N 1
ATOM 546 C CA . CYS A 1 82 ? 94.588 -17.795 80.346 1.00 9.46 74 CYS A CA 1
ATOM 547 C C . CYS A 1 82 ? 96.011 -17.829 79.779 1.00 7.69 74 CYS A C 1
ATOM 548 O O . CYS A 1 82 ? 96.445 -18.821 79.224 1.00 8.79 74 CYS A O 1
ATOM 551 N N . ILE A 1 83 ? 96.712 -16.712 79.950 1.00 7.73 75 ILE A N 1
ATOM 552 C CA . ILE A 1 83 ? 98.131 -16.605 79.597 1.00 7.54 75 ILE A CA 1
ATOM 553 C C . ILE A 1 83 ? 98.859 -16.202 80.887 1.00 7.95 75 ILE A C 1
ATOM 554 O O . ILE A 1 83 ? 98.378 -15.359 81.657 1.00 8.62 75 ILE A O 1
ATOM 559 N N . LEU A 1 84 ? 100.012 -16.831 81.115 1.00 6.88 76 LEU A N 1
ATOM 560 C CA . LEU A 1 84 ? 100.824 -16.523 82.283 1.00 7.92 76 LEU A CA 1
ATOM 561 C C . LEU A 1 84 ? 102.052 -15.712 81.857 1.00 7.19 76 LEU A C 1
ATOM 562 O O . LEU A 1 84 ? 102.742 -16.086 80.906 1.00 8.41 76 LEU A O 1
ATOM 571 N N . TYR A 1 85 ? 102.286 -14.610 82.565 1.00 7.19 77 TYR A N 1
ATOM 572 C CA . TYR A 1 85 ? 103.441 -13.732 82.335 1.00 7.22 77 TYR A CA 1
ATOM 573 C C . TYR A 1 85 ? 104.290 -13.789 83.585 1.00 6.15 77 TYR A C 1
ATOM 574 O O . TYR A 1 85 ? 103.787 -13.581 84.682 1.00 7.81 77 TYR A O 1
ATOM 583 N N . THR A 1 86 ? 105.581 -14.034 83.438 1.00 6.49 78 THR A N 1
ATOM 584 C CA . THR A 1 86 ? 106.466 -14.152 84.608 1.00 8.15 78 THR A CA 1
ATOM 585 C C . THR A 1 86 ? 107.767 -13.396 84.404 1.00 6.75 78 THR A C 1
ATOM 586 O O . THR A 1 86 ? 108.338 -13.361 83.317 1.00 7.25 78 THR A O 1
ATOM 590 N N . SER A 1 87 ? 108.243 -12.769 85.468 1.00 6.29 79 SER A N 1
ATOM 591 C CA . SER A 1 87 ? 109.444 -11.957 85.372 1.00 6.72 79 SER A CA 1
ATOM 592 C C . SER A 1 87 ? 110.668 -12.762 85.017 1.00 6.73 79 SER A C 1
ATOM 593 O O . SER A 1 87 ? 111.607 -12.196 84.439 1.00 7.51 79 SER A O 1
ATOM 596 N N . CYS A 1 88 ? 110.691 -14.041 85.377 1.00 6.44 80 CYS A N 1
ATOM 597 C CA . CYS A 1 88 ? 111.807 -14.894 85.027 1.00 7.41 80 CYS A CA 1
ATOM 598 C C . CYS A 1 88 ? 111.270 -16.235 84.526 1.00 6.24 80 CYS A C 1
ATOM 599 O O . CYS A 1 88 ? 110.192 -16.680 84.971 1.00 7.67 80 CYS A O 1
ATOM 602 N N . GLU A 1 89 ? 112.016 -16.870 83.630 1.00 6.97 81 GLU A N 1
ATOM 603 C CA . GLU A 1 89 ? 111.676 -18.188 83.105 1.00 7.27 81 GLU A CA 1
ATOM 604 C C . GLU A 1 89 ? 111.318 -19.096 84.290 1.00 7.59 81 GLU A C 1
ATOM 605 O O . GLU A 1 89 ? 112.038 -19.162 85.279 1.00 8.65 81 GLU A O 1
ATOM 611 N N . PRO A 1 90 ? 110.231 -19.862 84.185 1.00 6.95 82 PRO A N 1
ATOM 612 C CA . PRO A 1 90 ? 109.844 -20.738 85.298 1.00 6.82 82 PRO A CA 1
ATOM 613 C C . PRO A 1 90 ? 110.916 -21.774 85.629 1.00 6.92 82 PRO A C 1
ATOM 614 O O . PRO A 1 90 ? 111.527 -22.369 84.727 1.00 7.99 82 PRO A O 1
ATOM 618 N N . CYS A 1 91 ? 111.130 -21.984 86.929 1.00 6.44 83 CYS A N 1
ATOM 619 C CA . CYS A 1 91 ? 112.006 -23.043 87.401 1.00 6.76 83 CYS A CA 1
ATOM 620 C C . CYS A 1 91 ? 111.249 -24.387 87.149 1.00 7.34 83 CYS A C 1
ATOM 621 O O . CYS A 1 91 ? 110.124 -24.403 86.710 1.00 6.57 83 CYS A O 1
ATOM 624 N N . PRO A 1 92 ? 111.878 -25.532 87.446 1.00 6.72 84 PRO A N 1
ATOM 625 C CA . PRO A 1 92 ? 111.192 -26.806 87.184 1.00 7.28 84 PRO A CA 1
ATOM 626 C C . PRO A 1 92 ? 109.884 -26.975 87.953 1.00 7.03 84 PRO A C 1
ATOM 627 O O . PRO A 1 92 ? 108.920 -27.559 87.421 1.00 6.83 84 PRO A O 1
ATOM 631 N N . MET A 1 93 ? 109.848 -26.505 89.208 1.00 6.52 85 MET A N 1
ATOM 632 C CA . MET A 1 93 ? 108.623 -26.609 89.965 1.00 6.20 85 MET A CA 1
ATOM 633 C C . MET A 1 93 ? 107.493 -25.846 89.279 1.00 6.59 85 MET A C 1
ATOM 634 O O . MET A 1 93 ? 106.382 -26.358 89.134 1.00 6.82 85 MET A O 1
ATOM 639 N N . CYS A 1 94 ? 107.788 -24.616 88.858 1.00 5.94 86 CYS A N 1
ATOM 640 C CA . CYS A 1 94 ? 106.774 -23.762 88.250 1.00 6.52 86 CYS A CA 1
ATOM 641 C C . CYS A 1 94 ? 106.403 -24.220 86.833 1.00 6.29 86 CYS A C 1
ATOM 642 O O . CYS A 1 94 ? 105.251 -24.111 86.432 1.00 6.36 86 CYS A O 1
ATOM 645 N N . LEU A 1 95 ? 107.382 -24.730 86.075 1.00 6.12 87 LEU A N 1
ATOM 646 C CA . LEU A 1 95 ? 107.080 -25.299 84.760 1.00 5.68 87 LEU A CA 1
ATOM 647 C C . LEU A 1 95 ? 106.086 -26.460 84.979 1.00 6.09 87 LEU A C 1
ATOM 648 O O . LEU A 1 95 ? 105.073 -26.576 84.262 1.00 6.65 87 LEU A O 1
ATOM 653 N N . GLY A 1 96 ? 106.330 -27.287 85.985 1.00 6.03 88 GLY A N 1
ATOM 654 C CA . GLY A 1 96 ? 105.391 -28.376 86.261 1.00 6.64 88 GLY A CA 1
ATOM 655 C C . GLY A 1 96 ? 104.017 -27.837 86.648 1.00 5.88 88 GLY A C 1
ATOM 656 O O . GLY A 1 96 ? 102.981 -28.321 86.145 1.00 6.78 88 GLY A O 1
ATOM 657 N N . ALA A 1 97 ? 103.979 -26.836 87.533 1.00 6.37 89 ALA A N 1
ATOM 658 C CA . ALA A 1 97 ? 102.707 -26.247 87.928 1.00 6.17 89 ALA A CA 1
ATOM 659 C C . ALA A 1 97 ? 101.958 -25.721 86.725 1.00 7.14 89 ALA A C 1
ATOM 660 O O . ALA A 1 97 ? 100.742 -25.880 86.639 1.00 6.94 89 ALA A O 1
ATOM 662 N N . ILE A 1 98 ? 102.670 -25.080 85.794 1.00 5.73 90 ILE A N 1
ATOM 663 C CA . ILE A 1 98 ? 102.044 -24.572 84.572 1.00 6.31 90 ILE A CA 1
ATOM 664 C C . ILE A 1 98 ? 101.394 -25.728 83.780 1.00 6.53 90 ILE A C 1
ATOM 665 O O . ILE A 1 98 ? 100.258 -25.594 83.303 1.00 7.01 90 ILE A O 1
ATOM 670 N N . TYR A 1 99 ? 102.134 -26.829 83.613 1.00 6.79 91 TYR A N 1
ATOM 671 C CA . TYR A 1 99 ? 101.575 -27.972 82.902 1.00 6.67 91 TYR A CA 1
ATOM 672 C C . TYR A 1 99 ? 100.421 -28.625 83.624 1.00 6.81 91 TYR A C 1
ATOM 673 O O . TYR A 1 99 ? 99.552 -29.223 82.960 1.00 8.20 91 TYR A O 1
ATOM 682 N N . TRP A 1 100 ? 100.341 -28.546 84.950 1.00 6.27 92 TRP A N 1
ATOM 683 C CA . TRP A 1 100 ? 99.170 -29.087 85.644 1.00 7.88 92 TRP A CA 1
ATOM 684 C C . TRP A 1 100 ? 97.982 -28.120 85.588 1.00 6.97 92 TRP A C 1
ATOM 685 O O . TRP A 1 100 ? 96.825 -28.560 85.607 1.00 7.28 92 TRP A O 1
ATOM 696 N N . ALA A 1 101 ? 98.237 -26.818 85.499 1.00 6.88 93 ALA A N 1
ATOM 697 C CA . ALA A 1 101 ? 97.168 -25.800 85.438 1.00 8.26 93 ALA A CA 1
ATOM 698 C C . ALA A 1 101 ? 96.618 -25.593 84.041 1.00 6.98 93 ALA A C 1
ATOM 699 O O . ALA A 1 101 ? 95.453 -25.213 83.871 1.00 7.85 93 ALA A O 1
ATOM 701 N N . ARG A 1 102 ? 97.453 -25.822 83.054 1.00 7.25 94 ARG A N 1
ATOM 702 C CA . ARG A 1 102 ? 97.100 -25.744 81.648 1.00 7.72 94 ARG A CA 1
ATOM 703 C C . ARG A 1 102 ? 96.635 -24.409 81.057 1.00 9.73 94 ARG A C 1
ATOM 704 O O . ARG A 1 102 ? 95.548 -24.312 80.466 1.00 9.65 94 ARG A O 1
ATOM 712 N N . PRO A 1 103 ? 97.386 -23.333 81.283 1.00 8.71 95 PRO A N 1
ATOM 713 C CA . PRO A 1 103 ? 97.006 -22.063 80.636 1.00 8.41 95 PRO A CA 1
ATOM 714 C C . PRO A 1 103 ? 97.430 -22.312 79.155 1.00 7.29 95 PRO A C 1
ATOM 715 O O . PRO A 1 103 ? 98.027 -23.330 78.797 1.00 8.65 95 PRO A O 1
ATOM 719 N N . LYS A 1 104 ? 97.145 -21.345 78.286 1.00 7.29 96 LYS A N 1
ATOM 720 C CA . LYS A 1 104 ? 97.468 -21.495 76.869 1.00 7.12 96 LYS A CA 1
ATOM 721 C C . LYS A 1 104 ? 98.920 -21.245 76.508 1.00 7.55 96 LYS A C 1
ATOM 722 O O . LYS A 1 104 ? 99.442 -21.883 75.593 1.00 8.69 96 LYS A O 1
ATOM 728 N N . ALA A 1 105 ? 99.599 -20.353 77.228 1.00 7.53 97 ALA A N 1
ATOM 729 C CA . ALA A 1 105 ? 100.947 -19.951 76.862 1.00 7.45 97 ALA A CA 1
ATOM 730 C C . ALA A 1 105 ? 101.595 -19.256 78.036 1.00 6.44 97 ALA A C 1
ATOM 731 O O . ALA A 1 105 ? 100.922 -18.792 78.958 1.00 8.04 97 ALA A O 1
ATOM 733 N N . VAL A 1 106 ? 102.929 -19.191 77.975 1.00 6.24 98 VAL A N 1
ATOM 734 C CA . VAL A 1 106 ? 103.725 -18.535 78.989 1.00 6.93 98 VAL A CA 1
ATOM 735 C C . VAL A 1 106 ? 104.679 -17.562 78.310 1.00 7.27 98 VAL A C 1
ATOM 736 O O . VAL A 1 106 ? 105.296 -17.905 77.303 1.00 8.42 98 VAL A O 1
ATOM 740 N N . PHE A 1 107 ? 104.799 -16.356 78.880 1.00 7.80 99 PHE A N 1
ATOM 741 C CA . PHE A 1 107 ? 105.760 -15.362 78.411 1.00 7.15 99 PHE A CA 1
ATOM 742 C C . PHE A 1 107 ? 106.660 -15.041 79.598 1.00 6.17 99 PHE A C 1
ATOM 743 O O . PHE A 1 107 ? 106.159 -14.894 80.738 1.00 7.11 99 PHE A O 1
ATOM 751 N N . TYR A 1 108 ? 107.966 -14.912 79.358 1.00 6.85 100 TYR A N 1
ATOM 752 C CA . TYR A 1 108 ? 108.873 -14.605 80.453 1.00 7.45 100 TYR A CA 1
ATOM 753 C C . TYR A 1 108 ? 109.933 -13.639 79.964 1.00 7.31 100 TYR A C 1
ATOM 754 O O . TYR A 1 108 ? 110.195 -13.539 78.736 1.00 8.10 100 TYR A O 1
ATOM 763 N N . ALA A 1 109 ? 110.544 -12.921 80.907 1.00 7.50 101 ALA A N 1
ATOM 764 C CA . ALA A 1 109 ? 111.574 -11.928 80.568 1.00 7.85 101 ALA A CA 1
ATOM 765 C C . ALA A 1 109 ? 112.970 -12.453 80.862 1.00 8.22 101 ALA A C 1
ATOM 766 O O . ALA A 1 109 ? 113.665 -12.890 79.932 1.00 9.81 101 ALA A O 1
ATOM 768 N N . ALA A 1 110 ? 113.419 -12.425 82.120 1.00 7.36 102 ALA A N 1
ATOM 769 C CA . ALA A 1 110 ? 114.722 -12.964 82.469 1.00 7.89 102 ALA A CA 1
ATOM 770 C C . ALA A 1 110 ? 114.714 -14.487 82.298 1.00 7.76 102 ALA A C 1
ATOM 771 O O . ALA A 1 110 ? 113.662 -15.143 82.241 1.00 8.15 102 ALA A O 1
ATOM 773 N N . GLU A 1 111 ? 115.920 -15.049 82.232 1.00 9.56 103 GLU A N 1
ATOM 774 C CA . GLU A 1 111 ? 116.120 -16.477 81.996 1.00 11.02 103 GLU A CA 1
ATOM 775 C C . GLU A 1 111 ? 116.678 -17.214 83.194 1.00 11.07 103 GLU A C 1
ATOM 776 O O . GLU A 1 111 ? 117.175 -16.594 84.142 1.00 10.72 103 GLU A O 1
ATOM 782 N N . HIS A 1 112 ? 116.619 -18.543 83.165 1.00 11.36 104 HIS A N 1
ATOM 783 C CA . HIS A 1 112 ? 117.071 -19.308 84.318 1.00 12.45 104 HIS A CA 1
ATOM 784 C C . HIS A 1 112 ? 118.505 -18.979 84.683 1.00 11.50 104 HIS A C 1
ATOM 785 O O . HIS A 1 112 ? 118.856 -18.959 85.865 1.00 13.27 104 HIS A O 1
ATOM 792 N N . THR A 1 113 ? 119.317 -18.662 83.679 1.00 12.08 105 THR A N 1
ATOM 793 C CA . THR A 1 113 ? 120.718 -18.286 83.932 1.00 14.85 105 THR A CA 1
ATOM 794 C C . THR A 1 113 ? 120.828 -17.000 84.767 1.00 12.32 105 THR A C 1
ATOM 795 O O . THR A 1 113 ? 121.765 -16.846 85.570 1.00 11.81 105 THR A O 1
ATOM 799 N N . ASP A 1 114 ? 119.887 -16.067 84.580 1.00 11.96 106 ASP A N 1
ATOM 800 C CA . ASP A 1 114 ? 119.880 -14.833 85.356 1.00 10.65 106 ASP A CA 1
ATOM 801 C C . ASP A 1 114 ? 119.554 -15.161 86.814 1.00 9.05 106 ASP A C 1
ATOM 802 O O . ASP A 1 114 ? 120.143 -14.595 87.729 1.00 10.49 106 ASP A O 1
ATOM 807 N N . ALA A 1 115 ? 118.593 -16.057 87.052 1.00 8.78 107 ALA A N 1
ATOM 808 C CA . ALA A 1 115 ? 118.263 -16.462 88.419 1.00 9.09 107 ALA A CA 1
ATOM 809 C C . ALA A 1 115 ? 119.486 -17.161 89.044 1.00 8.81 107 ALA A C 1
ATOM 810 O O . ALA A 1 115 ? 119.832 -16.902 90.188 1.00 9.02 107 ALA A O 1
ATOM 812 N N . ALA A 1 116 ? 120.156 -18.018 88.268 1.00 9.65 108 ALA A N 1
ATOM 813 C CA . ALA A 1 116 ? 121.331 -18.706 88.804 1.00 9.71 108 ALA A CA 1
ATOM 814 C C . ALA A 1 116 ? 122.443 -17.719 89.158 1.00 10.21 108 ALA A C 1
ATOM 815 O O . ALA A 1 116 ? 123.059 -17.827 90.223 1.00 10.76 108 ALA A O 1
ATOM 817 N N . GLU A 1 117 ? 122.677 -16.743 88.286 1.00 10.70 109 GLU A N 1
ATOM 818 C CA . GLU A 1 117 ? 123.726 -15.755 88.561 1.00 11.44 109 GLU A CA 1
ATOM 819 C C . GLU A 1 117 ? 123.398 -14.942 89.810 1.00 12.36 109 GLU A C 1
ATOM 820 O O . GLU A 1 117 ? 124.315 -14.494 90.543 1.00 14.43 109 GLU A O 1
ATOM 826 N N . ALA A 1 118 ? 122.107 -14.793 90.118 1.00 10.97 110 ALA A N 1
ATOM 827 C CA . ALA A 1 118 ? 121.731 -14.081 91.317 1.00 10.00 110 ALA A CA 1
ATOM 828 C C . ALA A 1 118 ? 121.764 -14.972 92.567 1.00 10.46 110 ALA A C 1
ATOM 829 O O . ALA A 1 118 ? 121.404 -14.520 93.643 1.00 12.66 110 ALA A O 1
ATOM 831 N N . GLY A 1 119 ? 122.169 -16.234 92.404 1.00 9.60 111 GLY A N 1
ATOM 832 C CA . GLY A 1 119 ? 122.312 -17.127 93.547 1.00 10.33 111 GLY A CA 1
ATOM 833 C C . GLY A 1 119 ? 121.211 -18.144 93.790 1.00 11.80 111 GLY A C 1
ATOM 834 O O . GLY A 1 119 ? 121.270 -18.858 94.802 1.00 15.27 111 GLY A O 1
ATOM 835 N N . PHE A 1 120 ? 120.253 -18.251 92.871 1.00 10.32 112 PHE A N 1
ATOM 836 C CA . PHE A 1 120 ? 119.133 -19.188 93.038 1.00 7.60 112 PHE A CA 1
ATOM 837 C C . PHE A 1 120 ? 119.420 -20.513 92.364 1.00 8.83 112 PHE A C 1
ATOM 838 O O . PHE A 1 120 ? 120.207 -20.624 91.397 1.00 9.81 112 PHE A O 1
ATOM 846 N N . ASP A 1 121 ? 118.736 -21.547 92.845 1.00 7.71 113 ASP A N 1
ATOM 847 C CA . ASP A 1 121 ? 118.937 -22.906 92.349 1.00 7.61 113 ASP A CA 1
ATOM 848 C C . ASP A 1 121 ? 118.212 -23.290 91.063 1.00 9.36 113 ASP A C 1
ATOM 849 O O . ASP A 1 121 ? 118.250 -24.461 90.683 1.00 9.19 113 ASP A O 1
ATOM 854 N N . ASP A 1 122 ? 117.602 -22.344 90.354 1.00 8.67 114 ASP A N 1
ATOM 855 C CA . ASP A 1 122 ? 116.828 -22.701 89.161 1.00 9.57 114 ASP A CA 1
ATOM 856 C C . ASP A 1 122 ? 117.548 -23.595 88.165 1.00 9.05 114 ASP A C 1
ATOM 857 O O . ASP A 1 122 ? 116.995 -24.623 87.752 1.00 11.16 114 ASP A O 1
ATOM 862 N N . SER A 1 123 ? 118.752 -23.206 87.758 1.00 10.63 115 SER A N 1
ATOM 863 C CA . SER A 1 123 ? 119.490 -24.000 86.777 1.00 11.52 115 SER A CA 1
ATOM 864 C C . SER A 1 123 ? 119.925 -25.333 87.340 1.00 9.76 115 SER A C 1
ATOM 865 O O . SER A 1 123 ? 119.913 -26.371 86.657 1.00 12.09 115 SER A O 1
ATOM 868 N N . PHE A 1 124 ? 120.348 -25.319 88.584 1.00 10.51 116 PHE A N 1
ATOM 869 C CA . PHE A 1 124 ? 120.766 -26.524 89.240 1.00 9.92 116 PHE A CA 1
ATOM 870 C C . PHE A 1 124 ? 119.662 -27.589 89.237 1.00 9.20 116 PHE A C 1
ATOM 871 O O . PHE A 1 124 ? 119.933 -28.768 88.950 1.00 9.77 116 PHE A O 1
ATOM 879 N N . ILE A 1 125 ? 118.418 -27.187 89.532 1.00 9.15 117 ILE A N 1
ATOM 880 C CA . ILE A 1 125 ? 117.347 -28.164 89.595 1.00 9.72 117 ILE A CA 1
ATOM 881 C C . ILE A 1 125 ? 117.080 -28.766 88.211 1.00 9.08 117 ILE A C 1
ATOM 882 O O . ILE A 1 125 ? 116.812 -29.963 88.107 1.00 9.08 117 ILE A O 1
ATOM 887 N N . TYR A 1 126 ? 117.142 -27.952 87.159 1.00 9.98 118 TYR A N 1
ATOM 888 C CA . TYR A 1 126 ? 116.950 -28.524 85.834 1.00 11.36 118 TYR A CA 1
ATOM 889 C C . TYR A 1 126 ? 118.016 -29.589 85.569 1.00 10.36 118 TYR A C 1
ATOM 890 O O . TYR A 1 126 ? 117.720 -30.656 85.021 1.00 12.45 118 TYR A O 1
ATOM 899 N N . LYS A 1 127 ? 119.254 -29.320 85.984 1.00 9.40 119 LYS A N 1
ATOM 900 C CA . LYS A 1 127 ? 120.300 -30.323 85.771 1.00 11.11 119 LYS A CA 1
ATOM 901 C C . LYS A 1 127 ? 120.061 -31.588 86.592 1.00 11.39 119 LYS A C 1
ATOM 902 O O . LYS A 1 127 ? 120.341 -32.711 86.144 1.00 11.53 119 LYS A O 1
ATOM 908 N N . GLU A 1 128 ? 119.557 -31.431 87.811 1.00 10.03 120 GLU A N 1
ATOM 909 C CA . GLU A 1 128 ? 119.315 -32.582 88.668 1.00 10.85 120 GLU A CA 1
ATOM 910 C C . GLU A 1 128 ? 118.286 -33.558 88.100 1.00 10.89 120 GLU A C 1
ATOM 911 O O . GLU A 1 128 ? 118.377 -34.754 88.324 1.00 11.63 120 GLU A O 1
ATOM 917 N N . ILE A 1 129 ? 117.329 -33.043 87.350 1.00 12.50 121 ILE A N 1
ATOM 918 C CA . ILE A 1 129 ? 116.331 -33.939 86.752 1.00 13.64 121 ILE A CA 1
ATOM 919 C C . ILE A 1 129 ? 116.981 -35.032 85.902 1.00 14.76 121 ILE A C 1
ATOM 920 O O . ILE A 1 129 ? 116.548 -36.205 85.907 1.00 14.89 121 ILE A O 1
ATOM 925 N N . ASP A 1 130 ? 118.061 -34.669 85.214 1.00 15.46 122 ASP A N 1
ATOM 926 C CA . ASP A 1 130 ? 118.726 -35.607 84.324 1.00 17.62 122 ASP A CA 1
ATOM 927 C C . ASP A 1 130 ? 119.702 -36.562 84.994 1.00 19.40 122 ASP A C 1
ATOM 928 O O . ASP A 1 130 ? 120.230 -37.467 84.344 1.00 22.36 122 ASP A O 1
ATOM 933 N N . LYS A 1 131 ? 119.969 -36.374 86.272 1.00 18.22 123 LYS A N 1
ATOM 934 C CA . LYS A 1 131 ? 120.876 -37.273 86.974 1.00 17.93 123 LYS A CA 1
ATOM 935 C C . LYS A 1 131 ? 120.120 -38.507 87.411 1.00 17.76 123 LYS A C 1
ATOM 936 O O . LYS A 1 131 ? 118.904 -38.440 87.668 1.00 16.91 123 LYS A O 1
ATOM 942 N N . PRO A 1 132 ? 120.795 -39.670 87.436 1.00 16.27 124 PRO A N 1
ATOM 943 C CA . PRO A 1 132 ? 120.143 -40.910 87.872 1.00 16.05 124 PRO A CA 1
ATOM 944 C C . PRO A 1 132 ? 119.590 -40.596 89.252 1.00 17.09 124 PRO A C 1
ATOM 945 O O . PRO A 1 132 ? 120.265 -39.967 90.072 1.00 15.61 124 PRO A O 1
ATOM 949 N N . ALA A 1 133 ? 118.379 -41.063 89.524 1.00 16.97 125 ALA A N 1
ATOM 950 C CA . ALA A 1 133 ? 117.718 -40.771 90.791 1.00 15.22 125 ALA A CA 1
ATOM 951 C C . ALA A 1 133 ? 118.544 -40.915 92.068 1.00 15.75 125 ALA A C 1
ATOM 952 O O . ALA A 1 133 ? 118.554 -40.008 92.911 1.00 14.72 125 ALA A O 1
ATOM 954 N N . GLU A 1 134 ? 119.258 -42.024 92.226 1.00 15.44 126 GLU A N 1
ATOM 955 C CA . GLU A 1 134 ? 120.030 -42.254 93.449 1.00 17.17 126 GLU A CA 1
ATOM 956 C C . GLU A 1 134 ? 121.304 -41.440 93.580 1.00 15.91 126 GLU A C 1
ATOM 957 O O . GLU A 1 134 ? 121.891 -41.363 94.672 1.00 18.22 126 GLU A O 1
ATOM 963 N N . GLU A 1 135 ? 121.734 -40.867 92.458 1.00 14.42 127 GLU A N 1
ATOM 964 C CA . GLU A 1 135 ? 122.934 -40.027 92.426 1.00 13.53 127 GLU A CA 1
ATOM 965 C C . GLU A 1 135 ? 122.661 -38.542 92.592 1.00 12.50 127 GLU A C 1
ATOM 966 O O . GLU A 1 135 ? 123.589 -37.733 92.602 1.00 12.99 127 GLU A O 1
ATOM 972 N N . ARG A 1 136 ? 121.386 -38.171 92.701 1.00 11.82 128 ARG A N 1
ATOM 973 C CA . ARG A 1 136 ? 121.037 -36.763 92.843 1.00 11.57 128 ARG A CA 1
ATOM 974 C C . ARG A 1 136 ? 121.564 -36.241 94.194 1.00 11.38 128 ARG A C 1
ATOM 975 O O . ARG A 1 136 ? 121.745 -36.997 95.163 1.00 11.60 128 ARG A O 1
ATOM 983 N N . THR A 1 137 ? 121.782 -34.938 94.269 1.00 10.97 129 THR A N 1
ATOM 984 C CA . THR A 1 137 ? 122.239 -34.312 95.517 1.00 11.28 129 THR A CA 1
ATOM 985 C C . THR A 1 137 ? 121.242 -34.580 96.644 1.00 11.58 129 THR A C 1
ATOM 986 O O . THR A 1 137 ? 121.625 -34.721 97.815 1.00 11.30 129 THR A O 1
ATOM 990 N N . ILE A 1 138 ? 119.951 -34.577 96.317 1.00 9.75 130 ILE A N 1
ATOM 991 C CA . ILE A 1 138 ? 118.929 -35.010 97.282 1.00 9.65 130 ILE A CA 1
ATOM 992 C C . ILE A 1 138 ? 118.602 -36.374 96.655 1.00 11.10 130 ILE A C 1
ATOM 993 O O . ILE A 1 138 ? 117.888 -36.447 95.643 1.00 10.89 130 ILE A O 1
ATOM 998 N N . PRO A 1 139 ? 119.134 -37.467 97.217 1.00 11.33 131 PRO A N 1
ATOM 999 C CA . PRO A 1 139 ? 118.849 -38.776 96.611 1.00 11.33 131 PRO A CA 1
ATOM 1000 C C . PRO A 1 139 ? 117.406 -39.219 96.635 1.00 10.75 131 PRO A C 1
ATOM 1001 O O . PRO A 1 139 ? 116.696 -38.983 97.632 1.00 11.02 131 PRO A O 1
ATOM 1005 N N . PHE A 1 140 ? 116.980 -39.821 95.517 1.00 11.09 132 PHE A N 1
ATOM 1006 C CA . PHE A 1 140 ? 115.627 -40.374 95.355 1.00 10.87 132 PHE A CA 1
ATOM 1007 C C . PHE A 1 140 ? 115.790 -41.898 95.247 1.00 11.29 132 PHE A C 1
ATOM 1008 O O . PHE A 1 140 ? 116.359 -42.384 94.247 1.00 13.89 132 PHE A O 1
ATOM 1016 N N . TYR A 1 141 ? 115.296 -42.619 96.254 1.00 9.97 133 TYR A N 1
ATOM 1017 C CA . TYR A 1 141 ? 115.389 -44.082 96.322 1.00 11.88 133 TYR A CA 1
ATOM 1018 C C . TYR A 1 141 ? 114.079 -44.767 96.005 1.00 12.21 133 TYR A C 1
ATOM 1019 O O . TYR A 1 141 ? 113.058 -44.508 96.662 1.00 10.76 133 TYR A O 1
ATOM 1028 N N . GLN A 1 142 ? 114.089 -45.629 94.997 1.00 12.35 134 GLN A N 1
ATOM 1029 C CA . GLN A 1 142 ? 112.886 -46.367 94.660 1.00 13.72 134 GLN A CA 1
ATOM 1030 C C . GLN A 1 142 ? 112.881 -47.655 95.474 1.00 13.94 134 GLN A C 1
ATOM 1031 O O . GLN A 1 142 ? 113.916 -48.333 95.578 1.00 17.03 134 GLN A O 1
ATOM 1037 N N . VAL A 1 143 ? 111.745 -47.978 96.080 1.00 14.17 135 VAL A N 1
ATOM 1038 C CA . VAL A 1 143 ? 111.616 -49.190 96.883 1.00 15.53 135 VAL A CA 1
ATOM 1039 C C . VAL A 1 143 ? 110.424 -49.966 96.336 1.00 14.34 135 VAL A C 1
ATOM 1040 O O . VAL A 1 143 ? 109.337 -49.410 96.119 1.00 14.10 135 VAL A O 1
ATOM 1044 N N . THR A 1 144 ? 110.635 -51.257 96.086 1.00 15.54 136 THR A N 1
ATOM 1045 C CA . THR A 1 144 ? 109.557 -52.090 95.560 1.00 15.85 136 THR A CA 1
ATOM 1046 C C . THR A 1 144 ? 108.597 -52.539 96.657 1.00 16.29 136 THR A C 1
ATOM 1047 O O . THR A 1 144 ? 109.004 -53.143 97.653 1.00 16.43 136 THR A O 1
ATOM 1051 N N . LEU A 1 145 ? 107.323 -52.209 96.481 1.00 13.22 137 LEU A N 1
ATOM 1052 C CA . LEU A 1 145 ? 106.265 -52.620 97.397 1.00 12.55 137 LEU A CA 1
ATOM 1053 C C . LEU A 1 145 ? 105.267 -53.357 96.540 1.00 11.55 137 LEU A C 1
ATOM 1054 O O . LEU A 1 145 ? 104.882 -52.889 95.473 1.00 11.80 137 LEU A O 1
ATOM 1059 N N . THR A 1 146 ? 104.836 -54.520 97.018 1.00 12.84 138 THR A N 1
ATOM 1060 C CA . THR A 1 146 ? 103.867 -55.312 96.271 1.00 13.83 138 THR A CA 1
ATOM 1061 C C . THR A 1 146 ? 102.593 -54.527 95.967 1.00 12.94 138 THR A C 1
ATOM 1062 O O . THR A 1 146 ? 101.971 -54.733 94.909 1.00 14.37 138 THR A O 1
ATOM 1066 N N . GLU A 1 147 ? 102.211 -53.627 96.869 1.00 10.65 139 GLU A N 1
ATOM 1067 C CA . GLU A 1 147 ? 100.971 -52.866 96.722 1.00 10.17 139 GLU A CA 1
ATOM 1068 C C . GLU A 1 147 ? 101.152 -51.539 95.973 1.00 9.53 139 GLU A C 1
ATOM 1069 O O . GLU A 1 147 ? 100.250 -50.714 95.957 1.00 10.67 139 GLU A O 1
ATOM 1075 N N . HIS A 1 148 ? 102.278 -51.368 95.293 1.00 9.99 140 HIS A N 1
ATOM 1076 C CA . HIS A 1 148 ? 102.508 -50.066 94.644 1.00 10.54 140 HIS A CA 1
ATOM 1077 C C . HIS A 1 148 ? 101.533 -49.641 93.582 1.00 10.84 140 HIS A C 1
ATOM 1078 O O . HIS A 1 148 ? 101.437 -48.438 93.292 1.00 9.93 140 HIS A O 1
ATOM 1085 N N . LEU A 1 149 ? 100.803 -50.583 92.983 1.00 9.85 141 LEU A N 1
ATOM 1086 C CA . LEU A 1 149 ? 99.826 -50.201 91.992 1.00 10.32 141 LEU A CA 1
ATOM 1087 C C . LEU A 1 149 ? 98.431 -50.051 92.574 1.00 9.64 141 LEU A C 1
ATOM 1088 O O . LEU A 1 149 ? 97.512 -49.624 91.859 1.00 11.71 141 LEU A O 1
ATOM 1093 N N . SER A 1 150 ? 98.238 -50.375 93.856 1.00 8.99 142 SER A N 1
ATOM 1094 C CA . SER A 1 150 ? 96.909 -50.282 94.443 1.00 9.95 142 SER A CA 1
ATOM 1095 C C . SER A 1 150 ? 96.225 -48.928 94.282 1.00 8.38 142 SER A C 1
ATOM 1096 O O . SER A 1 150 ? 95.028 -48.874 94.008 1.00 9.59 142 SER A O 1
ATOM 1099 N N . PRO A 1 151 ? 96.971 -47.806 94.432 1.00 8.21 143 PRO A N 1
ATOM 1100 C CA . PRO A 1 151 ? 96.283 -46.509 94.271 1.00 7.77 143 PRO A CA 1
ATOM 1101 C C . PRO A 1 151 ? 95.673 -46.358 92.857 1.00 6.42 143 PRO A C 1
ATOM 1102 O O . PRO A 1 151 ? 94.601 -45.798 92.691 1.00 8.09 143 PRO A O 1
ATOM 1106 N N . PHE A 1 152 ? 96.458 -46.812 91.873 1.00 8.34 144 PHE A N 1
ATOM 1107 C CA . PHE A 1 152 ? 96.004 -46.702 90.469 1.00 8.32 144 PHE A CA 1
ATOM 1108 C C . PHE A 1 152 ? 94.851 -47.631 90.182 1.00 9.48 144 PHE A C 1
ATOM 1109 O O . PHE A 1 152 ? 93.973 -47.285 89.395 1.00 9.68 144 PHE A O 1
ATOM 1117 N N . GLN A 1 153 ? 94.824 -48.788 90.843 1.00 10.60 145 GLN A N 1
ATOM 1118 C CA . GLN A 1 153 ? 93.671 -49.692 90.696 1.00 11.10 145 GLN A CA 1
ATOM 1119 C C . GLN A 1 153 ? 92.454 -49.021 91.343 1.00 10.62 145 GLN A C 1
ATOM 1120 O O . GLN A 1 153 ? 91.344 -49.060 90.784 1.00 12.60 145 GLN A O 1
ATOM 1126 N N . ALA A 1 154 ? 92.635 -48.408 92.508 1.00 9.91 146 ALA A N 1
ATOM 1127 C CA . ALA A 1 154 ? 91.528 -47.678 93.137 1.00 9.96 146 ALA A CA 1
ATOM 1128 C C . ALA A 1 154 ? 91.003 -46.607 92.185 1.00 9.11 146 ALA A C 1
ATOM 1129 O O . ALA A 1 154 ? 89.810 -46.420 92.022 1.00 9.83 146 ALA A O 1
ATOM 1131 N N . TRP A 1 155 ? 91.909 -45.830 91.591 1.00 9.74 147 TRP A N 1
ATOM 1132 C CA . TRP A 1 155 ? 91.516 -44.768 90.676 1.00 9.14 147 TRP A CA 1
ATOM 1133 C C . TRP A 1 155 ? 90.733 -45.300 89.480 1.00 9.69 147 TRP A C 1
ATOM 1134 O O . TRP A 1 155 ? 89.694 -44.748 89.156 1.00 10.45 147 TRP A O 1
ATOM 1145 N N . ARG A 1 156 ? 91.247 -46.340 88.837 1.00 10.55 148 ARG A N 1
ATOM 1146 C CA . ARG A 1 156 ? 90.535 -46.906 87.677 1.00 14.91 148 ARG A CA 1
ATOM 1147 C C . ARG A 1 156 ? 89.131 -47.336 88.066 1.00 14.81 148 ARG A C 1
ATOM 1148 O O . ARG A 1 156 ? 88.185 -47.153 87.285 1.00 16.82 148 ARG A O 1
ATOM 1156 N N . ASN A 1 157 ? 88.971 -47.867 89.270 1.00 13.34 149 ASN A N 1
ATOM 1157 C CA . ASN A 1 157 ? 87.663 -48.323 89.718 1.00 14.04 149 ASN A CA 1
ATOM 1158 C C . ASN A 1 157 ? 86.784 -47.302 90.404 1.00 16.03 149 ASN A C 1
ATOM 1159 O O . ASN A 1 157 ? 85.676 -47.637 90.790 1.00 16.58 149 ASN A O 1
ATOM 1164 N N . PHE A 1 158 ? 87.250 -46.061 90.552 1.00 13.59 150 PHE A N 1
ATOM 1165 C CA . PHE A 1 158 ? 86.464 -45.053 91.239 1.00 12.61 150 PHE A CA 1
ATOM 1166 C C . PHE A 1 158 ? 85.596 -44.345 90.196 1.00 13.80 150 PHE A C 1
ATOM 1167 O O . PHE A 1 158 ? 86.050 -43.478 89.432 1.00 15.11 150 PHE A O 1
ATOM 1175 N N . ALA A 1 159 ? 84.319 -44.715 90.183 1.00 15.28 151 ALA A N 1
ATOM 1176 C CA . ALA A 1 159 ? 83.382 -44.196 89.193 1.00 17.15 151 ALA A CA 1
ATOM 1177 C C . ALA A 1 159 ? 83.261 -42.696 89.127 1.00 17.44 151 ALA A C 1
ATOM 1178 O O . ALA A 1 159 ? 83.208 -42.149 88.023 1.00 17.42 151 ALA A O 1
ATOM 1180 N N . ASN A 1 160 ? 83.205 -42.044 90.285 1.00 15.75 152 ASN A N 1
ATOM 1181 C CA . ASN A 1 160 ? 83.032 -40.596 90.372 1.00 17.79 152 ASN A CA 1
ATOM 1182 C C . ASN A 1 160 ? 84.329 -39.776 90.346 1.00 15.13 152 ASN A C 1
ATOM 1183 O O . ASN A 1 160 ? 84.347 -38.634 90.801 1.00 17.29 152 ASN A O 1
ATOM 1188 N N . LYS A 1 161 ? 85.393 -40.344 89.797 1.00 15.24 153 LYS A N 1
ATOM 1189 C CA . LYS A 1 161 ? 86.658 -39.607 89.749 1.00 14.92 153 LYS A CA 1
ATOM 1190 C C . LYS A 1 161 ? 86.558 -38.346 88.916 1.00 15.50 153 LYS A C 1
ATOM 1191 O O . LYS A 1 161 ? 85.735 -38.256 88.009 1.00 16.58 153 LYS A O 1
ATOM 1197 N N . LYS A 1 162 ? 87.373 -37.355 89.249 1.00 13.60 154 LYS A N 1
ATOM 1198 C CA . LYS A 1 162 ? 87.437 -36.115 88.486 1.00 13.86 154 LYS A CA 1
ATOM 1199 C C . LYS A 1 162 ? 88.881 -36.074 87.978 1.00 11.92 154 LYS A C 1
ATOM 1200 O O . LYS A 1 162 ? 89.843 -35.888 88.757 1.00 10.43 154 LYS A O 1
ATOM 1206 N N . GLU A 1 163 ? 89.048 -36.206 86.673 1.00 11.53 155 GLU A N 1
ATOM 1207 C CA . GLU A 1 163 ? 90.367 -36.224 86.081 1.00 11.65 155 GLU A CA 1
ATOM 1208 C C . GLU A 1 163 ? 91.033 -34.858 86.130 1.00 9.82 155 GLU A C 1
ATOM 1209 O O . GLU A 1 163 ? 90.350 -33.849 86.155 1.00 11.05 155 GLU A O 1
ATOM 1215 N N . TYR A 1 164 ? 92.364 -34.868 86.170 1.00 8.82 156 TYR A N 1
ATOM 1216 C CA . TYR A 1 164 ? 93.148 -33.635 86.205 1.00 8.67 156 TYR A CA 1
ATOM 1217 C C . TYR A 1 164 ? 94.528 -33.900 85.640 1.00 8.33 156 TYR A C 1
ATOM 1218 O O . TYR A 1 164 ? 94.890 -35.071 85.397 1.00 10.88 156 TYR A O 1
ATOM 1228 N N . ASN B 1 10 ? 112.256 -48.972 108.998 1.00 24.63 2 ASN B N 1
ATOM 1229 C CA . ASN B 1 10 ? 111.152 -47.981 109.094 1.00 21.64 2 ASN B CA 1
ATOM 1230 C C . ASN B 1 10 ? 110.859 -47.270 107.790 1.00 19.84 2 ASN B C 1
ATOM 1231 O O . ASN B 1 10 ? 109.763 -46.730 107.632 1.00 18.59 2 ASN B O 1
ATOM 1236 N N . HIS B 1 11 ? 111.802 -47.281 106.849 1.00 16.23 3 HIS B N 1
ATOM 1237 C CA . HIS B 1 11 ? 111.528 -46.644 105.558 1.00 15.27 3 HIS B CA 1
ATOM 1238 C C . HIS B 1 11 ? 110.327 -47.353 104.914 1.00 13.42 3 HIS B C 1
ATOM 1239 O O . HIS B 1 11 ? 109.436 -46.687 104.377 1.00 13.74 3 HIS B O 1
ATOM 1246 N N . GLU B 1 12 ? 110.297 -48.684 104.955 1.00 14.09 4 GLU B N 1
ATOM 1247 C CA . GLU B 1 12 ? 109.168 -49.427 104.366 1.00 14.36 4 GLU B CA 1
ATOM 1248 C C . GLU B 1 12 ? 107.847 -49.058 105.041 1.00 13.71 4 GLU B C 1
ATOM 1249 O O . GLU B 1 12 ? 106.836 -48.874 104.344 1.00 13.29 4 GLU B O 1
ATOM 1255 N N . THR B 1 13 ? 107.823 -48.956 106.365 1.00 12.64 5 THR B N 1
ATOM 1256 C CA . THR B 1 13 ? 106.642 -48.594 107.119 1.00 14.08 5 THR B CA 1
ATOM 1257 C C . THR B 1 13 ? 106.086 -47.262 106.659 1.00 13.34 5 THR B C 1
ATOM 1258 O O . THR B 1 13 ? 104.883 -47.108 106.479 1.00 10.99 5 THR B O 1
ATOM 1262 N N . PHE B 1 14 ? 106.968 -46.281 106.482 1.00 11.26 6 PHE B N 1
ATOM 1263 C CA . PHE B 1 14 ? 106.492 -44.956 106.102 1.00 9.98 6 PHE B CA 1
ATOM 1264 C C . PHE B 1 14 ? 106.000 -44.922 104.659 1.00 8.47 6 PHE B C 1
ATOM 1265 O O . PHE B 1 14 ? 105.004 -44.253 104.335 1.00 9.84 6 PHE B O 1
ATOM 1273 N N . LEU B 1 15 ? 106.677 -45.655 103.780 1.00 8.29 7 LEU B N 1
ATOM 1274 C CA . LEU B 1 15 ? 106.275 -45.714 102.403 1.00 9.71 7 LEU B CA 1
ATOM 1275 C C . LEU B 1 15 ? 104.930 -46.452 102.296 1.00 8.80 7 LEU B C 1
ATOM 1276 O O . LEU B 1 15 ? 104.058 -46.068 101.489 1.00 9.40 7 LEU B O 1
ATOM 1281 N N . LYS B 1 16 ? 104.726 -47.501 103.093 1.00 8.80 8 LYS B N 1
ATOM 1282 C CA . LYS B 1 16 ? 103.433 -48.203 103.073 1.00 7.38 8 LYS B CA 1
ATOM 1283 C C . LYS B 1 16 ? 102.325 -47.265 103.521 1.00 7.60 8 LYS B C 1
ATOM 1284 O O . LYS B 1 16 ? 101.184 -47.354 103.019 1.00 8.05 8 LYS B O 1
ATOM 1290 N N . ARG B 1 17 ? 102.607 -46.399 104.493 1.00 7.46 9 ARG B N 1
ATOM 1291 C CA . ARG B 1 17 ? 101.622 -45.423 104.924 1.00 7.29 9 ARG B CA 1
ATOM 1292 C C . ARG B 1 17 ? 101.300 -44.469 103.759 1.00 7.35 9 ARG B C 1
ATOM 1293 O O . ARG B 1 17 ? 100.124 -44.138 103.541 1.00 7.05 9 ARG B O 1
ATOM 1301 N N . ALA B 1 18 ? 102.295 -44.035 102.992 1.00 7.31 10 ALA B N 1
ATOM 1302 C CA . ALA B 1 18 ? 102.029 -43.152 101.857 1.00 5.98 10 ALA B CA 1
ATOM 1303 C C . ALA B 1 18 ? 101.126 -43.832 100.833 1.00 6.53 10 ALA B C 1
ATOM 1304 O O . ALA B 1 18 ? 100.226 -43.194 100.257 1.00 6.73 10 ALA B O 1
ATOM 1306 N N . VAL B 1 19 ? 101.373 -45.106 100.565 1.00 6.84 11 VAL B N 1
ATOM 1307 C CA . VAL B 1 19 ? 100.513 -45.838 99.616 1.00 7.08 11 VAL B CA 1
ATOM 1308 C C . VAL B 1 19 ? 99.073 -45.976 100.147 1.00 6.73 11 VAL B C 1
ATOM 1309 O O . VAL B 1 19 ? 98.093 -45.790 99.407 1.00 7.09 11 VAL B O 1
ATOM 1313 N N . THR B 1 20 ? 98.922 -46.263 101.430 1.00 6.79 12 THR B N 1
ATOM 1314 C CA . THR B 1 20 ? 97.585 -46.348 102.028 1.00 7.34 12 THR B CA 1
ATOM 1315 C C . THR B 1 20 ? 96.854 -45.016 101.874 1.00 6.81 12 THR B C 1
ATOM 1316 O O . THR B 1 20 ? 95.693 -44.969 101.491 1.00 7.31 12 THR B O 1
ATOM 1320 N N . LEU B 1 21 ? 97.560 -43.919 102.146 1.00 7.02 13 LEU B N 1
ATOM 1321 C CA . LEU B 1 21 ? 96.964 -42.593 102.001 1.00 7.45 13 LEU B CA 1
ATOM 1322 C C . LEU B 1 21 ? 96.511 -42.327 100.553 1.00 7.00 13 LEU B C 1
ATOM 1323 O O . LEU B 1 21 ? 95.470 -41.680 100.331 1.00 7.07 13 LEU B O 1
ATOM 1328 N N . ALA B 1 22 ? 97.319 -42.777 99.597 1.00 6.68 14 ALA B N 1
ATOM 1329 C CA . ALA B 1 22 ? 96.973 -42.588 98.181 1.00 5.99 14 ALA B CA 1
ATOM 1330 C C . ALA B 1 22 ? 95.668 -43.305 97.877 1.00 7.61 14 ALA B C 1
ATOM 1331 O O . ALA B 1 22 ? 94.794 -42.761 97.195 1.00 7.62 14 ALA B O 1
ATOM 1333 N N . CYS B 1 23 ? 95.524 -44.556 98.330 1.00 6.15 15 CYS B N 1
ATOM 1334 C CA . CYS B 1 23 ? 94.266 -45.294 98.094 1.00 6.81 15 CYS B CA 1
ATOM 1335 C C . CYS B 1 23 ? 93.094 -44.654 98.825 1.00 7.43 15 CYS B C 1
ATOM 1336 O O . CYS B 1 23 ? 91.993 -44.500 98.266 1.00 7.84 15 CYS B O 1
ATOM 1339 N N . GLU B 1 24 ? 93.310 -44.244 100.061 1.00 7.24 16 GLU B N 1
ATOM 1340 C CA . GLU B 1 24 ? 92.217 -43.658 100.828 1.00 8.00 16 GLU B CA 1
ATOM 1341 C C . GLU B 1 24 ? 91.755 -42.346 100.197 1.00 8.24 16 GLU B C 1
ATOM 1342 O O . GLU B 1 24 ? 90.564 -41.984 100.259 1.00 8.41 16 GLU B O 1
ATOM 1348 N N . GLY B 1 25 ? 92.712 -41.586 99.651 1.00 7.44 17 GLY B N 1
ATOM 1349 C CA . GLY B 1 25 ? 92.376 -40.317 99.021 1.00 8.29 17 GLY B CA 1
ATOM 1350 C C . GLY B 1 25 ? 91.433 -40.524 97.855 1.00 6.96 17 GLY B C 1
ATOM 1351 O O . GLY B 1 25 ? 90.485 -39.743 97.637 1.00 8.79 17 GLY B O 1
ATOM 1352 N N . VAL B 1 26 ? 91.746 -41.506 97.054 1.00 7.18 18 VAL B N 1
ATOM 1353 C CA . VAL B 1 26 ? 90.897 -41.835 95.922 1.00 8.25 18 VAL B CA 1
ATOM 1354 C C . VAL B 1 26 ? 89.520 -42.279 96.395 1.00 9.14 18 VAL B C 1
ATOM 1355 O O . VAL B 1 26 ? 88.507 -41.715 95.974 1.00 9.38 18 VAL B O 1
ATOM 1359 N N . ASN B 1 27 ? 89.477 -43.239 97.329 1.00 7.48 19 ASN B N 1
ATOM 1360 C CA . ASN B 1 27 ? 88.214 -43.825 97.742 1.00 9.05 19 ASN B CA 1
ATOM 1361 C C . ASN B 1 27 ? 87.309 -42.954 98.561 1.00 9.88 19 ASN B C 1
ATOM 1362 O O . ASN B 1 27 ? 86.086 -43.255 98.645 1.00 11.59 19 ASN B O 1
ATOM 1367 N N . ALA B 1 28 ? 87.847 -41.888 99.151 1.00 10.31 20 ALA B N 1
ATOM 1368 C CA . ALA B 1 28 ? 87.044 -40.904 99.873 1.00 11.85 20 ALA B CA 1
ATOM 1369 C C . ALA B 1 28 ? 86.651 -39.732 98.953 1.00 12.72 20 ALA B C 1
ATOM 1370 O O . ALA B 1 28 ? 85.967 -38.797 99.405 1.00 14.52 20 ALA B O 1
ATOM 1372 N N . GLY B 1 29 ? 87.103 -39.760 97.701 1.00 11.64 21 GLY B N 1
ATOM 1373 C CA . GLY B 1 29 ? 86.794 -38.661 96.783 1.00 12.47 21 GLY B CA 1
ATOM 1374 C C . GLY B 1 29 ? 87.599 -37.388 97.020 1.00 12.95 21 GLY B C 1
ATOM 1375 O O . GLY B 1 29 ? 87.230 -36.308 96.525 1.00 13.47 21 GLY B O 1
ATOM 1376 N N . ILE B 1 30 ? 88.693 -37.477 97.775 1.00 10.89 22 ILE B N 1
ATOM 1377 C CA . ILE B 1 30 ? 89.550 -36.325 98.047 1.00 12.22 22 ILE B CA 1
ATOM 1378 C C . ILE B 1 30 ? 90.347 -35.908 96.811 1.00 10.18 22 ILE B C 1
ATOM 1379 O O . ILE B 1 30 ? 90.521 -34.710 96.523 1.00 10.84 22 ILE B O 1
ATOM 1384 N N . GLY B 1 31 ? 90.867 -36.876 96.080 1.00 8.97 23 GLY B N 1
ATOM 1385 C CA . GLY B 1 31 ? 91.623 -36.524 94.913 1.00 8.55 23 GLY B CA 1
ATOM 1386 C C . GLY B 1 31 ? 92.246 -37.722 94.245 1.00 7.68 23 GLY B C 1
ATOM 1387 O O . GLY B 1 31 ? 91.678 -38.843 94.322 1.00 9.10 23 GLY B O 1
ATOM 1388 N N . GLY B 1 32 ? 93.397 -37.516 93.614 1.00 7.96 24 GLY B N 1
ATOM 1389 C CA . GLY B 1 32 ? 94.103 -38.518 92.864 1.00 7.09 24 GLY B CA 1
ATOM 1390 C C . GLY B 1 32 ? 94.831 -39.574 93.678 1.00 7.06 24 GLY B C 1
ATOM 1391 O O . GLY B 1 32 ? 94.987 -39.429 94.913 1.00 7.38 24 GLY B O 1
ATOM 1392 N N . PRO B 1 33 ? 95.331 -40.600 92.995 1.00 6.88 25 PRO B N 1
ATOM 1393 C CA . PRO B 1 33 ? 96.015 -41.753 93.615 1.00 6.82 25 PRO B CA 1
ATOM 1394 C C . PRO B 1 33 ? 97.438 -41.549 94.066 1.00 6.45 25 PRO B C 1
ATOM 1395 O O . PRO B 1 33 ? 98.352 -42.252 93.665 1.00 7.05 25 PRO B O 1
ATOM 1399 N N . PHE B 1 34 ? 97.599 -40.548 94.933 1.00 6.87 26 PHE B N 1
ATOM 1400 C CA . PHE B 1 34 ? 98.931 -40.172 95.418 1.00 5.94 26 PHE B CA 1
ATOM 1401 C C . PHE B 1 34 ? 98.871 -39.744 96.874 1.00 5.89 26 PHE B C 1
ATOM 1402 O O . PHE B 1 34 ? 97.959 -39.003 97.288 1.00 6.51 26 PHE B O 1
ATOM 1410 N N . GLY B 1 35 ? 99.869 -40.216 97.628 1.00 6.54 27 GLY B N 1
ATOM 1411 C CA . GLY B 1 35 ? 99.983 -39.906 99.051 1.00 6.67 27 GLY B CA 1
ATOM 1412 C C . GLY B 1 35 ? 101.438 -39.701 99.403 1.00 5.95 27 GLY B C 1
ATOM 1413 O O . GLY B 1 35 ? 102.350 -40.217 98.737 1.00 7.83 27 GLY B O 1
ATOM 1414 N N . ALA B 1 36 ? 101.668 -38.928 100.455 1.00 6.36 28 ALA B N 1
ATOM 1415 C CA . ALA B 1 36 ? 103.041 -38.622 100.877 1.00 6.50 28 ALA B CA 1
ATOM 1416 C C . ALA B 1 36 ? 103.106 -38.428 102.387 1.00 6.33 28 ALA B C 1
ATOM 1417 O O . ALA B 1 36 ? 102.139 -37.972 103.004 1.00 6.81 28 ALA B O 1
ATOM 1419 N N . VAL B 1 37 ? 104.264 -38.709 102.973 1.00 6.07 29 VAL B N 1
ATOM 1420 C CA . VAL B 1 37 ? 104.503 -38.587 104.405 1.00 7.63 29 VAL B CA 1
ATOM 1421 C C . VAL B 1 37 ? 105.883 -37.941 104.582 1.00 6.44 29 VAL B C 1
ATOM 1422 O O . VAL B 1 37 ? 106.823 -38.343 103.888 1.00 7.64 29 VAL B O 1
ATOM 1426 N N . ILE B 1 38 ? 106.008 -36.997 105.506 1.00 7.08 30 ILE B N 1
ATOM 1427 C CA . ILE B 1 38 ? 107.312 -36.366 105.795 1.00 7.18 30 ILE B CA 1
ATOM 1428 C C . ILE B 1 38 ? 107.663 -36.711 107.236 1.00 6.96 30 ILE B C 1
ATOM 1429 O O . ILE B 1 38 ? 106.828 -36.511 108.138 1.00 7.46 30 ILE B O 1
ATOM 1434 N N . VAL B 1 39 ? 108.859 -37.237 107.425 1.00 6.89 31 VAL B N 1
ATOM 1435 C CA . VAL B 1 39 ? 109.367 -37.706 108.712 1.00 8.00 31 VAL B CA 1
ATOM 1436 C C . VAL B 1 39 ? 110.622 -36.981 109.183 1.00 8.38 31 VAL B C 1
ATOM 1437 O O . VAL B 1 39 ? 111.506 -36.682 108.391 1.00 8.96 31 VAL B O 1
ATOM 1441 N N . LYS B 1 40 ? 110.664 -36.703 110.475 1.00 7.72 32 LYS B N 1
ATOM 1442 C CA . LYS B 1 40 ? 111.847 -36.114 111.101 1.00 8.47 32 LYS B CA 1
ATOM 1443 C C . LYS B 1 40 ? 111.996 -36.742 112.461 1.00 7.87 32 LYS B C 1
ATOM 1444 O O . LYS B 1 40 ? 111.012 -36.854 113.216 1.00 8.54 32 LYS B O 1
ATOM 1450 N N . ASP B 1 41 ? 113.209 -37.201 112.769 1.00 8.66 33 ASP B N 1
ATOM 1451 C CA . ASP B 1 41 ? 113.500 -37.818 114.057 1.00 9.88 33 ASP B CA 1
ATOM 1452 C C . ASP B 1 41 ? 112.545 -38.962 114.363 1.00 11.91 33 ASP B C 1
ATOM 1453 O O . ASP B 1 41 ? 112.099 -39.125 115.514 1.00 13.26 33 ASP B O 1
ATOM 1458 N N . GLY B 1 42 ? 112.208 -39.734 113.340 1.00 11.49 34 GLY B N 1
ATOM 1459 C CA . GLY B 1 42 ? 111.354 -40.900 113.528 1.00 12.10 34 GLY B CA 1
ATOM 1460 C C .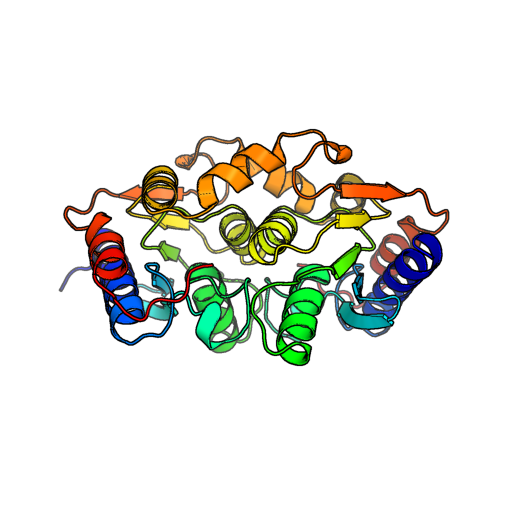 GLY B 1 42 ? 109.877 -40.631 113.715 1.00 10.58 34 GLY B C 1
ATOM 1461 O O . GLY B 1 42 ? 109.119 -41.560 114.004 1.00 11.24 34 GLY B O 1
ATOM 1462 N N . ALA B 1 43 ? 109.469 -39.378 113.585 1.00 9.35 35 ALA B N 1
ATOM 1463 C CA . ALA B 1 43 ? 108.069 -39.020 113.746 1.00 9.79 35 ALA B CA 1
ATOM 1464 C C . ALA B 1 43 ? 107.515 -38.390 112.474 1.00 10.15 35 ALA B C 1
ATOM 1465 O O . ALA B 1 43 ? 108.185 -37.574 111.794 1.00 9.62 35 ALA B O 1
ATOM 1467 N N . ILE B 1 44 ? 106.288 -38.763 112.128 1.00 9.75 36 ILE B N 1
ATOM 1468 C CA . ILE B 1 44 ? 105.635 -38.150 110.957 1.00 10.64 36 ILE B CA 1
ATOM 1469 C C . ILE B 1 44 ? 105.224 -36.748 111.357 1.00 10.79 36 ILE B C 1
ATOM 1470 O O . ILE B 1 44 ? 104.456 -36.536 112.326 1.00 12.58 36 ILE B O 1
ATOM 1475 N N . ILE B 1 45 ? 105.707 -35.756 110.636 1.00 9.20 37 ILE B N 1
ATOM 1476 C CA . ILE B 1 45 ? 105.347 -34.409 110.937 1.00 10.85 37 ILE B CA 1
ATOM 1477 C C . ILE B 1 45 ? 104.189 -33.933 110.080 1.00 7.75 37 ILE B C 1
ATOM 1478 O O . ILE B 1 45 ? 103.435 -33.078 110.519 1.00 8.47 37 ILE B O 1
ATOM 1483 N N . ALA B 1 46 ? 104.007 -34.496 108.871 1.00 8.32 38 ALA B N 1
ATOM 1484 C CA . ALA B 1 46 ? 102.881 -34.137 108.036 1.00 8.00 38 ALA B CA 1
ATOM 1485 C C . ALA B 1 46 ? 102.629 -35.210 107.001 1.00 7.04 38 ALA B C 1
ATOM 1486 O O . ALA B 1 46 ? 103.536 -35.931 106.599 1.00 8.70 38 ALA B O 1
ATOM 1488 N N . GLU B 1 47 ? 101.389 -35.265 106.555 1.00 7.31 39 GLU B N 1
ATOM 1489 C CA . GLU B 1 47 ? 100.963 -36.177 105.497 1.00 8.14 39 GLU B CA 1
ATOM 1490 C C . GLU B 1 47 ? 100.234 -35.357 104.453 1.00 8.02 39 GLU B C 1
ATOM 1491 O O . GLU B 1 47 ? 99.697 -34.278 104.742 1.00 9.82 39 GLU B O 1
ATOM 1497 N N . GLY B 1 48 ? 100.228 -35.863 103.235 1.00 6.98 40 GLY B N 1
ATOM 1498 C CA . GLY B 1 48 ? 99.462 -35.225 102.174 1.00 7.64 40 GLY B CA 1
ATOM 1499 C C . GLY B 1 48 ? 98.849 -36.239 101.232 1.00 6.85 40 GLY B C 1
ATOM 1500 O O . GLY B 1 48 ? 99.373 -37.313 101.016 1.00 7.87 40 GLY B O 1
ATOM 1501 N N . GLN B 1 49 ? 97.704 -35.858 100.681 1.00 6.86 41 GLN B N 1
ATOM 1502 C CA . GLN B 1 49 ? 97.028 -36.617 99.649 1.00 7.41 41 GLN B CA 1
ATOM 1503 C C . GLN B 1 49 ? 96.758 -35.671 98.501 1.00 6.84 41 GLN B C 1
ATOM 1504 O O . GLN B 1 49 ? 96.537 -34.491 98.732 1.00 7.63 41 GLN B O 1
ATOM 1510 N N . ASN B 1 50 ? 96.773 -36.172 97.275 1.00 7.17 42 ASN B N 1
ATOM 1511 C CA . ASN B 1 50 ? 96.415 -35.294 96.176 1.00 6.41 42 ASN B CA 1
ATOM 1512 C C . ASN B 1 50 ? 95.009 -34.760 96.392 1.00 6.29 42 ASN B C 1
ATOM 1513 O O . ASN B 1 50 ? 94.104 -35.521 96.735 1.00 7.30 42 ASN B O 1
ATOM 1518 N N . ASN B 1 51 ? 94.840 -33.443 96.240 1.00 7.50 43 ASN B N 1
ATOM 1519 C CA . ASN B 1 51 ? 93.538 -32.837 96.465 1.00 7.56 43 ASN B CA 1
ATOM 1520 C C . ASN B 1 51 ? 93.255 -31.724 95.463 1.00 7.61 43 ASN B C 1
ATOM 1521 O O . ASN B 1 51 ? 92.536 -30.760 95.765 1.00 9.34 43 ASN B O 1
ATOM 1526 N N . VAL B 1 52 ? 93.778 -31.904 94.264 1.00 8.00 44 VAL B N 1
ATOM 1527 C CA . VAL B 1 52 ? 93.624 -30.890 93.220 1.00 8.61 44 VAL B CA 1
ATOM 1528 C C . VAL B 1 52 ? 92.172 -30.468 92.936 1.00 8.62 44 VAL B C 1
ATOM 1529 O O . VAL B 1 52 ? 91.833 -29.282 92.939 1.00 8.56 44 VAL B O 1
ATOM 1533 N N . THR B 1 53 ? 91.309 -31.448 92.694 1.00 8.25 45 THR B N 1
ATOM 1534 C CA . THR B 1 53 ? 89.965 -31.096 92.262 1.00 10.62 45 THR B CA 1
ATOM 1535 C C . THR B 1 53 ? 89.057 -30.698 93.385 1.00 11.34 45 THR B C 1
ATOM 1536 O O . THR B 1 53 ? 88.067 -29.981 93.149 1.00 17.69 45 THR B O 1
ATOM 1540 N N . THR B 1 54 ? 89.369 -31.097 94.609 1.00 10.67 46 THR B N 1
ATOM 1541 C CA . THR B 1 54 ? 88.504 -30.695 95.703 1.00 13.13 46 THR B CA 1
ATOM 1542 C C . THR B 1 54 ? 88.940 -29.364 96.286 1.00 12.50 46 THR B C 1
ATOM 1543 O O . THR B 1 54 ? 88.178 -28.717 96.985 1.00 15.35 46 THR B O 1
ATOM 1547 N N . SER B 1 55 ? 90.151 -28.908 95.965 1.00 10.85 47 SER B N 1
ATOM 1548 C CA . SER B 1 55 ? 90.627 -27.631 96.506 1.00 10.47 47 SER B CA 1
ATOM 1549 C C . SER B 1 55 ? 90.764 -26.571 95.431 1.00 9.99 47 SER B C 1
ATOM 1550 O O . SER B 1 55 ? 91.187 -25.455 95.744 1.00 10.91 47 SER B O 1
ATOM 1554 N N . ASN B 1 56 ? 90.420 -26.907 94.191 1.00 9.88 48 ASN B N 1
ATOM 1555 C CA . ASN B 1 56 ? 90.586 -25.986 93.069 1.00 10.02 48 ASN B CA 1
ATOM 1556 C C . ASN B 1 56 ? 92.026 -25.463 93.054 1.00 9.65 48 ASN B C 1
ATOM 1557 O O . ASN B 1 56 ? 92.287 -24.253 92.955 1.00 9.41 48 ASN B O 1
ATOM 1562 N N . ASP B 1 57 ? 92.958 -26.405 93.083 1.00 8.38 49 ASP B N 1
ATOM 1563 C CA . ASP B 1 57 ? 94.370 -26.032 93.144 1.00 8.41 49 ASP B CA 1
ATOM 1564 C C . ASP B 1 57 ? 95.173 -27.093 92.415 1.00 7.17 49 ASP B C 1
ATOM 1565 O O . ASP B 1 57 ? 95.439 -28.164 92.971 1.00 6.98 49 ASP B O 1
ATOM 1570 N N . PRO B 1 58 ? 95.592 -26.814 91.183 1.00 6.51 50 PRO B N 1
ATOM 1571 C CA . PRO B 1 58 ? 96.364 -27.792 90.408 1.00 6.87 50 PRO B CA 1
ATOM 1572 C C . PRO B 1 58 ? 97.765 -28.063 90.953 1.00 6.57 50 PRO B C 1
ATOM 1573 O O . PRO B 1 58 ? 98.435 -28.986 90.514 1.00 6.62 50 PRO B O 1
ATOM 1577 N N . THR B 1 59 ? 98.187 -27.263 91.937 1.00 6.35 51 THR B N 1
ATOM 1578 C CA . THR B 1 59 ? 99.476 -27.517 92.565 1.00 6.60 51 THR B CA 1
ATOM 1579 C C . THR B 1 59 ? 99.346 -28.426 93.796 1.00 6.54 51 THR B C 1
ATOM 1580 O O . THR B 1 59 ? 100.389 -28.825 94.348 1.00 6.75 51 THR B O 1
ATOM 1584 N N . ALA B 1 60 ? 98.109 -28.793 94.180 1.00 6.84 52 ALA B N 1
ATOM 1585 C CA . ALA B 1 60 ? 97.884 -29.566 95.402 1.00 6.78 52 ALA B CA 1
ATOM 1586 C C . ALA B 1 60 ? 98.105 -31.079 95.245 1.00 7.31 52 ALA B C 1
ATOM 1587 O O . ALA B 1 60 ? 97.256 -31.914 95.564 1.00 7.22 52 ALA B O 1
ATOM 1589 N N . HIS B 1 61 ? 99.297 -31.410 94.752 1.00 6.43 53 HIS B N 1
ATOM 1590 C CA . HIS B 1 61 ? 99.744 -32.793 94.679 1.00 6.94 53 HIS B CA 1
ATOM 1591 C C . HIS B 1 61 ? 100.060 -33.272 96.100 1.00 6.72 53 HIS B C 1
ATOM 1592 O O . HIS B 1 61 ? 100.207 -32.460 97.014 1.00 6.64 53 HIS B O 1
ATOM 1599 N N . ALA B 1 62 ? 100.106 -34.582 96.299 1.00 6.40 54 ALA B N 1
ATOM 1600 C CA . ALA B 1 62 ? 100.383 -35.109 97.631 1.00 6.23 54 ALA B CA 1
ATOM 1601 C C . ALA B 1 62 ? 101.681 -34.554 98.196 1.00 6.90 54 ALA B C 1
ATOM 1602 O O . ALA B 1 62 ? 101.697 -34.152 99.370 1.00 7.04 54 ALA B O 1
ATOM 1604 N N . GLU B 1 63 ? 102.752 -34.542 97.389 1.00 6.45 55 GLU B N 1
ATOM 1605 C CA . GLU B 1 63 ? 104.046 -34.084 97.919 1.00 6.69 55 GLU B CA 1
ATOM 1606 C C . GLU B 1 63 ? 103.999 -32.604 98.276 1.00 7.07 55 GLU B C 1
ATOM 1607 O O . GLU B 1 63 ? 104.522 -32.216 99.321 1.00 6.67 55 GLU B O 1
ATOM 1613 N N . VAL B 1 64 ? 103.406 -31.773 97.411 1.00 6.43 56 VAL B N 1
ATOM 1614 C CA . VAL B 1 64 ? 103.322 -30.350 97.693 1.00 7.02 56 VAL B CA 1
ATOM 1615 C C . VAL B 1 64 ? 102.501 -30.121 98.952 1.00 7.33 56 VAL B C 1
ATOM 1616 O O . VAL B 1 64 ? 102.894 -29.328 99.826 1.00 6.78 56 VAL B O 1
ATOM 1620 N N . THR B 1 65 ? 101.375 -30.826 99.082 1.00 7.33 57 THR B N 1
ATOM 1621 C CA . THR B 1 65 ? 100.541 -30.641 100.257 1.00 7.39 57 THR B CA 1
ATOM 1622 C C . THR B 1 65 ? 101.303 -31.047 101.533 1.00 7.03 57 THR B C 1
ATOM 1623 O O . THR B 1 65 ? 101.252 -30.342 102.553 1.00 7.14 57 THR B O 1
ATOM 1627 N N . ALA B 1 66 ? 102.015 -32.173 101.472 1.00 6.29 58 ALA B N 1
ATOM 1628 C CA . ALA B 1 66 ? 102.762 -32.596 102.652 1.00 7.12 58 ALA B CA 1
ATOM 1629 C C . ALA B 1 66 ? 103.870 -31.580 102.982 1.00 6.55 58 ALA B C 1
ATOM 1630 O O . ALA B 1 66 ? 104.110 -31.302 104.158 1.00 6.93 58 ALA B O 1
ATOM 1632 N N . ILE B 1 67 ? 104.555 -31.048 101.969 1.00 6.02 59 ILE B N 1
ATOM 1633 C CA . ILE B 1 67 ? 105.627 -30.079 102.208 1.00 6.10 59 ILE B CA 1
ATOM 1634 C C . ILE B 1 67 ? 105.058 -28.834 102.856 1.00 6.37 59 ILE B C 1
ATOM 1635 O O . ILE B 1 67 ? 105.637 -28.310 103.816 1.00 6.38 59 ILE B O 1
ATOM 1640 N N . ARG B 1 68 ? 103.948 -28.323 102.323 1.00 6.59 60 ARG B N 1
ATOM 1641 C CA . ARG B 1 68 ? 103.327 -27.115 102.878 1.00 7.37 60 ARG B CA 1
ATOM 1642 C C . ARG B 1 68 ? 102.930 -27.343 104.329 1.00 8.22 60 ARG B C 1
ATOM 1643 O O . ARG B 1 68 ? 103.179 -26.508 105.198 1.00 8.01 60 ARG B O 1
ATOM 1651 N N . LYS B 1 69 ? 102.322 -28.499 104.613 1.00 6.62 61 LYS B N 1
ATOM 1652 C CA . LYS B 1 69 ? 101.885 -28.726 105.962 1.00 8.17 61 LYS B CA 1
ATOM 1653 C C . LYS B 1 69 ? 103.068 -28.910 106.897 1.00 7.50 61 LYS B C 1
ATOM 1654 O O . LYS B 1 69 ? 103.053 -28.364 108.034 1.00 8.69 61 LYS B O 1
ATOM 1660 N N . ALA B 1 70 ? 104.112 -29.626 106.471 1.00 7.14 62 ALA B N 1
ATOM 1661 C CA . ALA B 1 70 ? 105.264 -29.811 107.337 1.00 7.11 62 ALA B CA 1
ATOM 1662 C C . ALA B 1 70 ? 105.952 -28.484 107.643 1.00 7.00 62 ALA B C 1
ATOM 1663 O O . ALA B 1 70 ? 106.393 -28.242 108.787 1.00 7.61 62 ALA B O 1
ATOM 1665 N N . CYS B 1 71 ? 106.077 -27.624 106.643 1.00 6.82 63 CYS B N 1
ATOM 1666 C CA . CYS B 1 71 ? 106.709 -26.317 106.854 1.00 7.12 63 CYS B CA 1
ATOM 1667 C C . CYS B 1 71 ? 105.903 -25.466 107.818 1.00 7.03 63 CYS B C 1
ATOM 1668 O O . CYS B 1 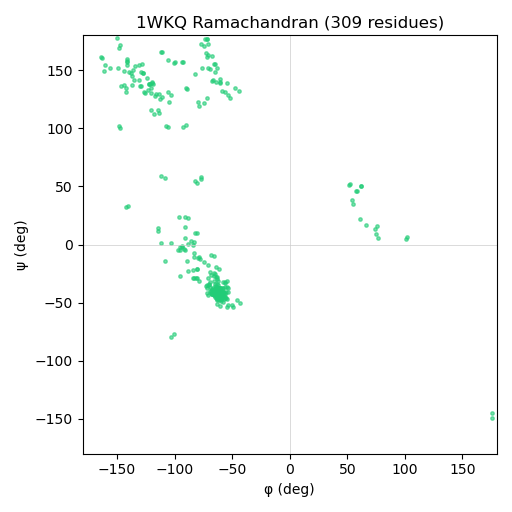71 ? 106.490 -24.729 108.645 1.00 8.48 63 CYS B O 1
ATOM 1671 N N . LYS B 1 72 ? 104.583 -25.552 107.770 1.00 7.60 64 LYS B N 1
ATOM 1672 C CA . LYS B 1 72 ? 103.762 -24.801 108.735 1.00 9.16 64 LYS B CA 1
ATOM 1673 C C . LYS B 1 72 ? 103.968 -25.343 110.153 1.00 9.52 64 LYS B C 1
ATOM 1674 O O . LYS B 1 72 ? 104.084 -24.538 111.111 1.00 12.22 64 LYS B O 1
ATOM 1680 N N . VAL B 1 73 ? 104.066 -26.657 110.326 1.00 8.93 65 VAL B N 1
ATOM 1681 C CA . VAL B 1 73 ? 104.262 -27.228 111.666 1.00 9.96 65 VAL B CA 1
ATOM 1682 C C . VAL B 1 73 ? 105.631 -26.802 112.200 1.00 11.59 65 VAL B C 1
ATOM 1683 O O . VAL B 1 73 ? 105.789 -26.451 113.393 1.00 13.37 65 VAL B O 1
ATOM 1687 N N . LEU B 1 74 ? 106.632 -26.808 111.334 1.00 9.70 66 LEU B N 1
ATOM 1688 C CA . LEU B 1 74 ? 107.993 -26.450 111.712 1.00 11.29 66 LEU B CA 1
ATOM 1689 C C . LEU B 1 74 ? 108.242 -24.960 111.804 1.00 9.30 66 LEU B C 1
ATOM 1690 O O . LEU B 1 74 ? 109.311 -24.570 112.313 1.00 12.80 66 LEU B O 1
ATOM 1695 N N . GLY B 1 75 ? 107.309 -24.161 111.323 1.00 10.02 67 GLY B N 1
ATOM 1696 C CA . GLY B 1 75 ? 107.494 -22.706 111.298 1.00 10.16 67 GLY B CA 1
ATOM 1697 C C . GLY B 1 75 ? 108.762 -22.380 110.507 1.00 10.78 67 GLY B C 1
ATOM 1698 O O . GLY B 1 75 ? 109.556 -21.553 110.948 1.00 12.00 67 GLY B O 1
ATOM 1699 N N . ALA B 1 76 ? 108.951 -22.996 109.331 1.00 9.04 68 ALA B N 1
ATOM 1700 C CA . ALA B 1 76 ? 110.170 -22.821 108.539 1.00 8.28 68 ALA B CA 1
ATOM 1701 C C . ALA B 1 76 ? 109.831 -22.942 107.071 1.00 8.75 68 ALA B C 1
ATOM 1702 O O . ALA B 1 76 ? 108.727 -23.367 106.702 1.00 9.71 68 ALA B O 1
ATOM 1704 N N . TYR B 1 77 ? 110.784 -22.591 106.217 1.00 6.90 69 TYR B N 1
ATOM 1705 C CA . TYR B 1 77 ? 110.574 -22.757 104.780 1.00 7.87 69 TYR B CA 1
ATOM 1706 C C . TYR B 1 77 ? 111.522 -23.776 104.202 1.00 7.14 69 TYR B C 1
ATOM 1707 O O . TYR B 1 77 ? 111.638 -23.892 102.989 1.00 8.24 69 TYR B O 1
ATOM 1716 N N . GLN B 1 78 ? 112.164 -24.559 105.070 1.00 8.02 70 GLN B N 1
ATOM 1717 C CA . GLN B 1 78 ? 113.061 -25.626 104.678 1.00 7.34 70 GLN B CA 1
ATOM 1718 C C . GLN B 1 78 ? 112.718 -26.859 105.521 1.00 9.29 70 GLN B C 1
ATOM 1719 O O . GLN B 1 78 ? 112.243 -26.742 106.660 1.00 11.45 70 GLN B O 1
ATOM 1725 N N . LEU B 1 79 ? 113.008 -28.031 104.977 1.00 8.53 71 LEU B N 1
ATOM 1726 C CA . LEU B 1 79 ? 112.732 -29.313 105.657 1.00 8.03 71 LEU B CA 1
ATOM 1727 C C . LEU B 1 79 ? 114.015 -29.957 106.120 1.00 8.95 71 LEU B C 1
ATOM 1728 O O . LEU B 1 79 ? 114.335 -31.108 105.798 1.00 9.15 71 LEU B O 1
ATOM 1733 N N . ASP B 1 80 ? 114.745 -29.202 106.937 1.00 10.71 72 ASP B N 1
ATOM 1734 C CA . ASP B 1 80 ? 116.019 -29.641 107.491 1.00 12.44 72 ASP B CA 1
ATOM 1735 C C . ASP B 1 80 ? 115.843 -30.978 108.191 1.00 9.25 72 ASP B C 1
ATOM 1736 O O . ASP B 1 80 ? 114.951 -31.132 109.036 1.00 11.08 72 ASP B O 1
ATOM 1741 N N . ASP B 1 81 ? 116.696 -31.920 107.826 1.00 9.39 73 ASP B N 1
ATOM 1742 C CA . ASP B 1 81 ? 116.746 -33.217 108.473 1.00 11.17 73 ASP B CA 1
ATOM 1743 C C . ASP B 1 81 ? 115.510 -34.078 108.263 1.00 8.52 73 ASP B C 1
ATOM 1744 O O . ASP B 1 81 ? 115.309 -35.046 108.988 1.00 11.78 73 ASP B O 1
ATOM 1749 N N . CYS B 1 82 ? 114.693 -33.749 107.282 1.00 7.85 74 CYS B N 1
ATOM 1750 C CA . CYS B 1 82 ? 113.485 -34.522 107.021 1.00 7.48 74 CYS B CA 1
ATOM 1751 C C . CYS B 1 82 ? 113.673 -35.474 105.867 1.00 7.39 74 CYS B C 1
ATOM 1752 O O . CYS B 1 82 ? 114.544 -35.291 104.998 1.00 8.22 74 CYS B O 1
ATOM 1755 N N . ILE B 1 83 ? 112.852 -36.528 105.876 1.00 7.41 75 ILE B N 1
ATOM 1756 C CA . ILE B 1 83 ? 112.808 -37.476 104.755 1.00 7.47 75 ILE B CA 1
ATOM 1757 C C . ILE B 1 83 ? 111.381 -37.475 104.212 1.00 6.95 75 ILE B C 1
ATOM 1758 O O . ILE B 1 83 ? 110.411 -37.491 104.976 1.00 8.23 75 ILE B O 1
ATOM 1763 N N . LEU B 1 84 ? 111.243 -37.415 102.904 1.00 7.04 76 LEU B N 1
ATOM 1764 C CA . LEU B 1 84 ? 109.932 -37.464 102.257 1.00 6.88 76 LEU B CA 1
ATOM 1765 C C . LEU B 1 84 ? 109.698 -38.850 101.657 1.00 6.98 76 LEU B C 1
ATOM 1766 O O . LEU B 1 84 ? 110.564 -39.361 100.948 1.00 8.22 76 LEU B O 1
ATOM 1775 N N . TYR B 1 85 ? 108.548 -39.454 101.991 1.00 7.10 77 TYR B N 1
ATOM 1776 C CA . TYR B 1 85 ? 108.116 -40.759 101.455 1.00 6.03 77 TYR B CA 1
ATOM 1777 C C . TYR B 1 85 ? 106.904 -40.507 100.578 1.00 6.75 77 TYR B C 1
ATOM 1778 O O . TYR B 1 85 ? 105.934 -39.872 101.017 1.00 8.11 77 TYR B O 1
ATOM 1787 N N . THR B 1 86 ? 106.953 -40.952 99.328 1.00 6.91 78 THR B N 1
ATOM 1788 C CA . THR B 1 86 ? 105.846 -40.697 98.410 1.00 7.75 78 THR B CA 1
ATOM 1789 C C . THR B 1 86 ? 105.401 -41.969 97.675 1.00 6.45 78 THR B C 1
ATOM 1790 O O . THR B 1 86 ? 106.225 -42.794 97.293 1.00 8.18 78 THR B O 1
ATOM 1794 N N . SER B 1 87 ? 104.088 -42.118 97.477 1.00 6.28 79 SER B N 1
ATOM 1795 C CA . SER B 1 87 ? 103.584 -43.340 96.855 1.00 6.55 79 SER B CA 1
ATOM 1796 C C . SER B 1 87 ? 104.044 -43.522 95.423 1.00 6.79 79 SER B C 1
ATOM 1797 O O . SER B 1 87 ? 104.136 -44.643 94.955 1.00 8.04 79 SER B O 1
ATOM 1800 N N . CYS B 1 88 ? 104.366 -42.415 94.759 1.00 6.87 80 CYS B N 1
ATOM 1801 C CA . CYS B 1 88 ? 104.841 -42.466 93.384 1.00 7.43 80 CYS B CA 1
ATOM 1802 C C . CYS B 1 88 ? 105.967 -41.466 93.216 1.00 6.28 80 CYS B C 1
ATOM 1803 O O . CYS B 1 88 ? 105.987 -40.419 93.846 1.00 8.07 80 CYS B O 1
ATOM 1806 N N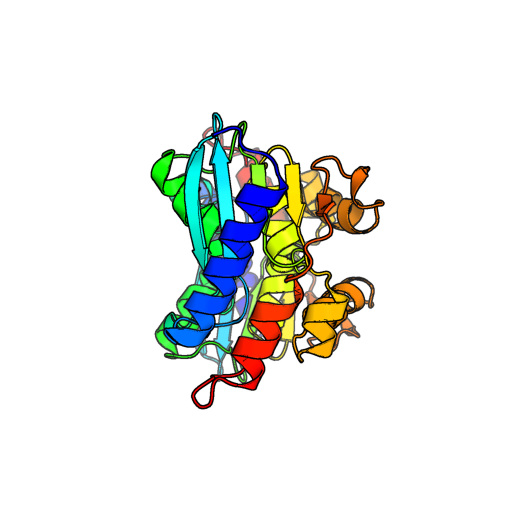 . GLU B 1 89 ? 106.895 -41.820 92.329 1.00 7.05 81 GLU B N 1
ATOM 1807 C CA . GLU B 1 89 ? 108.004 -40.940 91.940 1.00 7.18 81 GLU B CA 1
ATOM 1808 C C . GLU B 1 89 ? 107.451 -39.541 91.707 1.00 6.96 81 GLU B C 1
ATOM 1809 O O . GLU B 1 89 ? 106.498 -39.354 90.974 1.00 7.77 81 GLU B O 1
ATOM 1815 N N . PRO B 1 90 ? 108.075 -38.513 92.267 1.00 7.05 82 PRO B N 1
ATOM 1816 C CA . PRO B 1 90 ? 107.552 -37.156 92.058 1.00 6.92 82 PRO B CA 1
ATOM 1817 C C . PRO B 1 90 ? 107.533 -36.728 90.597 1.00 7.16 82 PRO B C 1
ATOM 1818 O O . PRO B 1 90 ? 108.448 -37.024 89.837 1.00 7.62 82 PRO B O 1
ATOM 1822 N N . CYS B 1 91 ? 106.450 -36.044 90.223 1.00 6.77 83 CYS B N 1
ATOM 1823 C CA . CYS B 1 91 ? 106.358 -35.448 88.887 1.00 7.02 83 CYS B CA 1
ATOM 1824 C C . CYS B 1 91 ? 107.335 -34.231 88.849 1.00 7.18 83 CYS B C 1
ATOM 1825 O O . CYS B 1 91 ? 107.958 -33.893 89.869 1.00 6.69 83 CYS B O 1
ATOM 1828 N N . PRO B 1 92 ? 107.475 -33.544 87.697 1.00 7.34 84 PRO B N 1
ATOM 1829 C CA . PRO B 1 92 ? 108.421 -32.414 87.672 1.00 7.73 84 PRO B CA 1
ATOM 1830 C C . PRO B 1 92 ? 108.101 -31.294 88.659 1.00 6.45 84 PRO B C 1
ATOM 1831 O O . PRO B 1 92 ? 109.020 -30.666 89.198 1.00 6.58 84 PRO B O 1
ATOM 1835 N N . MET B 1 93 ? 106.822 -30.997 88.850 1.00 6.35 85 MET B N 1
ATOM 1836 C CA . MET B 1 93 ? 106.450 -29.963 89.798 1.00 5.64 85 MET B CA 1
ATOM 1837 C C . MET B 1 93 ? 106.922 -30.351 91.198 1.00 5.70 85 MET B C 1
ATOM 1838 O O . MET B 1 93 ? 107.529 -29.535 91.907 1.00 6.21 85 MET B O 1
ATOM 1843 N N . CYS B 1 94 ? 106.640 -31.585 91.593 1.00 5.72 86 CYS B N 1
ATOM 1844 C CA . CYS B 1 94 ? 106.983 -32.054 92.924 1.00 5.76 86 CYS B CA 1
ATOM 1845 C C . CYS B 1 94 ? 108.481 -32.276 93.103 1.00 5.11 86 CYS B C 1
ATOM 1846 O O . CYS B 1 94 ? 109.017 -32.014 94.191 1.00 5.99 86 CYS B O 1
ATOM 1849 N N . LEU B 1 95 ? 109.167 -32.713 92.063 1.00 5.80 87 LEU B N 1
ATOM 1850 C CA . LEU B 1 95 ? 110.636 -32.815 92.151 1.00 6.26 87 LEU B CA 1
ATOM 1851 C C . LEU B 1 95 ? 111.194 -31.399 92.407 1.00 6.08 87 LEU B C 1
ATOM 1852 O O . LEU B 1 95 ? 112.097 -31.209 93.256 1.00 6.30 87 LEU B O 1
ATOM 1857 N N . GLY B 1 96 ? 110.678 -30.411 91.682 1.00 6.13 88 GLY B N 1
ATOM 1858 C CA . GLY B 1 96 ? 111.114 -29.038 91.923 1.00 6.19 88 GLY B CA 1
ATOM 1859 C C . GLY B 1 96 ? 110.818 -28.611 93.357 1.00 5.94 88 GLY B C 1
ATOM 1860 O O . GLY B 1 96 ? 111.691 -28.027 94.007 1.00 6.35 88 GLY B O 1
ATOM 1861 N N . ALA B 1 97 ? 109.597 -28.871 93.843 1.00 5.92 89 ALA B N 1
ATOM 1862 C CA . ALA B 1 97 ? 109.238 -28.490 95.192 1.00 6.31 89 ALA B CA 1
ATOM 1863 C C . ALA B 1 97 ? 110.193 -29.124 96.200 1.00 6.12 89 ALA B C 1
ATOM 1864 O O . ALA B 1 97 ? 110.575 -28.486 97.198 1.00 6.38 89 ALA B O 1
ATOM 1866 N N . ILE B 1 98 ? 110.565 -30.379 95.988 1.00 6.41 90 ILE B N 1
ATOM 1867 C CA . ILE B 1 98 ? 111.515 -31.066 96.871 1.00 6.01 90 ILE B CA 1
ATOM 1868 C C . ILE B 1 98 ? 112.854 -30.333 96.874 1.00 6.48 90 ILE B C 1
ATOM 1869 O O . ILE B 1 98 ? 113.463 -30.133 97.945 1.00 6.64 90 ILE B O 1
ATOM 1874 N N . TYR B 1 99 ? 113.330 -29.926 95.698 1.00 7.02 91 TYR B N 1
ATOM 1875 C CA . TYR B 1 99 ? 114.586 -29.206 95.643 1.00 7.02 91 TYR B CA 1
ATOM 1876 C C . TYR B 1 99 ? 114.521 -27.823 96.263 1.00 6.61 91 TYR B C 1
ATOM 1877 O O . TYR B 1 99 ? 115.549 -27.330 96.755 1.00 8.64 91 TYR B O 1
ATOM 1886 N N . TRP B 1 100 ? 113.347 -27.195 96.298 1.00 6.38 92 TRP B N 1
ATOM 1887 C CA . TRP B 1 100 ? 113.239 -25.908 96.979 1.00 5.97 92 TRP B CA 1
ATOM 1888 C C . TRP B 1 100 ? 113.076 -26.092 98.480 1.00 5.33 92 TRP B C 1
ATOM 1889 O O . TRP B 1 100 ? 113.507 -25.233 99.251 1.00 6.45 92 TRP B O 1
ATOM 1900 N N . ALA B 1 101 ? 112.488 -27.209 98.903 1.00 6.04 93 ALA B N 1
ATOM 1901 C CA . ALA B 1 101 ? 112.249 -27.451 100.332 1.00 7.03 93 ALA B CA 1
ATOM 1902 C C . ALA B 1 101 ? 113.461 -28.038 101.046 1.00 6.49 93 ALA B C 1
ATOM 1903 O O . ALA B 1 101 ? 113.644 -27.865 102.245 1.00 7.08 93 ALA B O 1
ATOM 1905 N N . ARG B 1 102 ? 114.260 -28.777 100.295 1.00 6.63 94 ARG B N 1
ATOM 1906 C CA . ARG B 1 102 ? 115.484 -29.382 100.778 1.00 7.28 94 ARG B CA 1
ATOM 1907 C C . ARG B 1 102 ? 115.467 -30.420 101.906 1.00 8.64 94 ARG B C 1
ATOM 1908 O O . ARG B 1 102 ? 116.138 -30.266 102.928 1.00 9.24 94 ARG B O 1
ATOM 1916 N N . PRO B 1 103 ? 114.616 -31.447 101.784 1.00 7.48 95 PRO B N 1
ATOM 1917 C CA . PRO B 1 103 ? 114.638 -32.527 102.786 1.00 7.77 95 PRO B CA 1
ATOM 1918 C C . PRO B 1 103 ? 115.976 -33.246 102.450 1.00 7.85 95 PRO B C 1
ATOM 1919 O O . PRO B 1 103 ? 116.628 -32.969 101.426 1.00 8.88 95 PRO B O 1
ATOM 1923 N N . LYS B 1 104 ? 116.399 -34.196 103.277 1.00 8.11 96 LYS B N 1
ATOM 1924 C CA . LYS B 1 104 ? 117.670 -34.857 103.001 1.00 10.18 96 LYS B CA 1
ATOM 1925 C C . LYS B 1 104 ? 117.617 -36.015 102.022 1.00 10.78 96 LYS B C 1
ATOM 1926 O O . LYS B 1 104 ? 118.613 -36.305 101.345 1.00 13.15 96 LYS B O 1
ATOM 1932 N N . ALA B 1 105 ? 116.431 -36.614 101.849 1.00 10.38 97 ALA B N 1
ATOM 1933 C CA . ALA B 1 105 ? 116.269 -37.749 100.950 1.00 9.40 97 ALA B CA 1
ATOM 1934 C C . ALA B 1 105 ? 114.799 -37.950 100.645 1.00 7.66 97 ALA B C 1
ATOM 1935 O O . ALA B 1 105 ? 113.928 -37.464 101.390 1.00 8.22 97 ALA B O 1
ATOM 1937 N N . VAL B 1 106 ? 114.568 -38.666 99.563 1.00 7.48 98 VAL B N 1
ATOM 1938 C CA . VAL B 1 106 ? 113.227 -39.010 99.115 1.00 7.94 98 VAL B CA 1
ATOM 1939 C C . VAL B 1 106 ? 113.151 -40.512 98.845 1.00 7.96 98 VAL B C 1
ATOM 1940 O O . VAL B 1 106 ? 114.073 -41.074 98.228 1.00 9.06 98 VAL B O 1
ATOM 1944 N N . PHE B 1 107 ? 112.070 -41.153 99.287 1.00 7.87 99 PHE B N 1
ATOM 1945 C CA . PHE B 1 107 ? 111.847 -42.566 99.004 1.00 7.39 99 PHE B CA 1
ATOM 1946 C C . PHE B 1 107 ? 110.499 -42.628 98.277 1.00 7.50 99 PHE B C 1
ATOM 1947 O O . PHE B 1 107 ? 109.542 -41.948 98.673 1.00 7.85 99 PHE B O 1
ATOM 1955 N N . TYR B 1 108 ? 110.411 -43.448 97.233 1.00 7.64 100 TYR B N 1
ATOM 1956 C CA . TYR B 1 108 ? 109.156 -43.567 96.484 1.00 7.71 100 TYR B CA 1
ATOM 1957 C C . TYR B 1 108 ? 108.938 -45.015 96.073 1.00 8.03 100 TYR B C 1
ATOM 1958 O O . TYR B 1 108 ? 109.893 -45.793 95.992 1.00 8.57 100 TYR B O 1
ATOM 1967 N N . ALA B 1 109 ? 107.686 -45.367 95.829 1.00 7.50 101 ALA B N 1
ATOM 1968 C CA . ALA B 1 109 ? 107.340 -46.742 95.448 1.00 7.52 101 ALA B CA 1
ATOM 1969 C C . ALA B 1 109 ? 107.129 -46.881 93.944 1.00 7.42 101 ALA B C 1
ATOM 1970 O O . ALA B 1 109 ? 108.002 -47.360 93.226 1.00 10.02 101 ALA B O 1
ATOM 1972 N N . ALA B 1 110 ? 105.981 -46.432 93.442 1.00 7.35 102 ALA B N 1
ATOM 1973 C CA . ALA B 1 110 ? 105.678 -46.503 92.018 1.00 7.77 102 ALA B CA 1
ATOM 1974 C C . ALA B 1 110 ? 106.499 -45.482 91.232 1.00 8.51 102 ALA B C 1
ATOM 1975 O O . ALA B 1 110 ? 107.053 -44.538 91.792 1.00 8.67 102 ALA B O 1
ATOM 1977 N N . GLU B 1 111 ? 106.545 -45.649 89.916 1.00 10.36 103 GLU B N 1
ATOM 1978 C CA . GLU B 1 111 ? 107.343 -44.800 89.042 1.00 11.48 103 GLU B CA 1
ATOM 1979 C C . GLU B 1 111 ? 106.516 -43.915 88.162 1.00 10.97 103 GLU B C 1
ATOM 1980 O O . GLU B 1 111 ? 105.302 -44.125 88.016 1.00 10.92 103 GLU B O 1
ATOM 1986 N N . HIS B 1 112 ? 107.161 -42.906 87.561 1.00 11.79 104 HIS B N 1
ATOM 1987 C CA . HIS B 1 112 ? 106.395 -41.983 86.723 1.00 12.33 104 HIS B CA 1
ATOM 1988 C C . HIS B 1 112 ? 105.615 -42.728 85.647 1.00 11.12 104 HIS B C 1
ATOM 1989 O O . HIS B 1 112 ? 104.513 -42.294 85.279 1.00 11.50 104 HIS B O 1
ATOM 1996 N N . THR B 1 113 ? 106.140 -43.852 85.159 1.00 11.15 105 THR B N 1
ATOM 1997 C CA . THR B 1 113 ? 105.424 -44.596 84.127 1.00 11.10 105 THR B CA 1
ATOM 1998 C C . THR B 1 113 ? 104.116 -45.172 84.657 1.00 9.16 105 THR B C 1
ATOM 1999 O O . THR B 1 113 ? 103.146 -45.297 83.895 1.00 9.98 105 THR B O 1
ATOM 2003 N N . ASP B 1 114 ? 104.042 -45.519 85.946 1.00 9.37 106 ASP B N 1
ATOM 2004 C CA . ASP B 1 114 ? 102.794 -46.017 86.507 1.00 9.88 106 ASP B CA 1
ATOM 2005 C C . ASP B 1 114 ? 101.767 -44.887 86.531 1.00 8.73 106 ASP B C 1
ATOM 2006 O O . ASP B 1 114 ? 100.602 -45.088 86.251 1.00 9.17 106 ASP B O 1
ATOM 2011 N N . ALA B 1 115 ? 102.193 -43.664 86.857 1.00 8.42 107 ALA B N 1
ATOM 2012 C CA . ALA B 1 115 ? 101.259 -42.546 86.839 1.00 8.35 107 ALA B CA 1
ATOM 2013 C C . ALA B 1 115 ? 100.780 -42.275 85.400 1.00 7.47 107 ALA B C 1
ATOM 2014 O O . ALA B 1 115 ? 99.609 -42.012 85.188 1.00 8.72 107 ALA B O 1
ATOM 2016 N N . ALA B 1 116 ? 101.723 -42.309 84.458 1.00 8.12 108 ALA B N 1
ATOM 2017 C CA . ALA B 1 116 ? 101.355 -42.086 83.046 1.00 9.13 108 ALA B CA 1
ATOM 2018 C C . ALA B 1 116 ? 100.365 -43.164 82.581 1.00 9.46 108 ALA B C 1
ATOM 2019 O O . ALA B 1 116 ? 99.388 -42.858 81.889 1.00 9.43 108 ALA B O 1
ATOM 2021 N N . GLU B 1 117 ? 100.591 -44.413 82.988 1.00 9.15 109 GLU B N 1
ATOM 2022 C CA . GLU B 1 117 ? 99.687 -45.513 82.583 1.00 9.96 109 GLU B CA 1
ATOM 2023 C C . GLU B 1 117 ? 98.292 -45.328 83.184 1.00 11.28 109 GLU B C 1
ATOM 2024 O O . GLU B 1 117 ? 97.301 -45.837 82.638 1.00 13.24 109 GLU B O 1
ATOM 2030 N N . ALA B 1 118 ? 98.185 -44.604 84.299 1.00 10.04 110 ALA B N 1
ATOM 2031 C CA . ALA B 1 118 ? 96.906 -44.324 84.897 1.00 9.89 110 ALA B CA 1
ATOM 2032 C C . ALA B 1 118 ? 96.218 -43.084 84.290 1.00 10.08 110 ALA B C 1
ATOM 2033 O O . ALA B 1 118 ? 95.166 -42.660 84.761 1.00 12.40 110 ALA B O 1
ATOM 2035 N N . GLY B 1 119 ? 96.849 -42.494 83.276 1.00 8.95 111 GLY B N 1
ATOM 2036 C CA . GLY B 1 119 ? 96.266 -41.367 82.578 1.00 10.72 111 GLY B CA 1
ATOM 2037 C C . GLY B 1 119 ? 96.783 -39.986 82.942 1.00 11.06 111 GLY B C 1
ATOM 2038 O O . GLY B 1 119 ? 96.262 -38.985 82.436 1.00 13.21 111 GLY B O 1
ATOM 2039 N N . PHE B 1 120 ? 97.798 -39.915 83.794 1.00 9.04 112 PHE B N 1
ATOM 2040 C CA . PHE B 1 120 ? 98.325 -38.618 84.222 1.00 7.96 112 PHE B CA 1
ATOM 2041 C C . PHE B 1 120 ? 99.473 -38.142 83.355 1.00 10.33 112 PHE B C 1
ATOM 2042 O O . PHE B 1 120 ? 100.191 -38.936 82.718 1.00 9.31 112 PHE B O 1
ATOM 2050 N N . ASP B 1 121 ? 99.678 -36.823 83.374 1.00 7.92 113 ASP B N 1
ATOM 2051 C CA . ASP B 1 121 ? 100.713 -36.209 82.566 1.00 7.54 113 ASP B CA 1
ATOM 2052 C C . ASP B 1 121 ? 102.127 -36.258 83.103 1.00 8.27 113 ASP B C 1
ATOM 2053 O O . ASP B 1 121 ? 103.003 -35.624 82.520 1.00 8.87 113 ASP B O 1
ATOM 2058 N N . ASP B 1 122 ? 102.416 -37.020 84.168 1.00 8.12 114 ASP B N 1
ATOM 2059 C CA . ASP B 1 122 ? 103.779 -37.007 84.728 1.00 9.51 114 ASP B CA 1
ATOM 2060 C C . ASP B 1 122 ? 104.897 -37.194 83.709 1.00 10.11 114 ASP B C 1
ATOM 2061 O O . ASP B 1 122 ? 105.844 -36.401 83.655 1.00 10.21 114 ASP B O 1
ATOM 2066 N N . SER B 1 123 ? 104.816 -38.266 82.928 1.00 9.57 115 SER B N 1
ATOM 2067 C CA . SER B 1 123 ? 105.862 -38.520 81.932 1.00 10.51 115 SER B CA 1
ATOM 2068 C C . SER B 1 123 ? 105.906 -37.467 80.835 1.00 9.23 115 SER B C 1
ATOM 2069 O O . SER B 1 123 ? 106.986 -37.036 80.410 1.00 10.40 115 SER B O 1
ATOM 2072 N N . PHE B 1 124 ? 104.737 -37.081 80.380 1.00 8.43 116 PHE B N 1
ATOM 2073 C CA . PHE B 1 124 ? 104.625 -36.063 79.334 1.00 9.04 116 PHE B CA 1
ATOM 2074 C C . PHE B 1 124 ? 105.346 -34.774 79.759 1.00 7.93 116 PHE B C 1
ATOM 2075 O O . PHE B 1 124 ? 106.078 -34.193 78.949 1.00 8.96 116 PHE B O 1
ATOM 2083 N N . ILE B 1 125 ? 105.132 -34.316 81.003 1.00 8.19 117 ILE B N 1
ATOM 2084 C CA . ILE B 1 125 ? 105.793 -33.089 81.447 1.00 7.78 117 ILE B CA 1
ATOM 2085 C C . ILE B 1 125 ? 107.307 -33.218 81.469 1.00 9.08 117 ILE B C 1
ATOM 2086 O O . ILE B 1 125 ? 108.004 -32.289 81.037 1.00 9.53 117 ILE B O 1
ATOM 2091 N N . TYR B 1 126 ? 107.842 -34.357 81.927 1.00 8.95 118 TYR B N 1
ATOM 2092 C CA . TYR B 1 126 ? 109.274 -34.567 81.901 1.00 9.08 118 TYR B CA 1
ATOM 2093 C C . TYR B 1 126 ? 109.773 -34.428 80.466 1.00 9.60 118 TYR B C 1
ATOM 2094 O O . TYR B 1 126 ? 110.804 -33.806 80.220 1.00 10.98 118 TYR B O 1
ATOM 2103 N N . LYS B 1 127 ? 109.033 -34.973 79.511 1.00 8.61 119 LYS B N 1
ATOM 2104 C CA . LYS B 1 127 ? 109.452 -34.883 78.114 1.00 10.25 119 LYS B CA 1
ATOM 2105 C C . LYS B 1 127 ? 109.333 -33.455 77.569 1.00 10.22 119 LYS B C 1
ATOM 2106 O O . LYS B 1 127 ? 110.210 -33.008 76.783 1.00 11.16 119 LYS B O 1
ATOM 2112 N N . GLU B 1 128 ? 108.326 -32.712 78.011 1.00 9.33 120 GLU B N 1
ATOM 2113 C CA . GLU B 1 128 ? 108.169 -31.339 77.541 1.00 9.58 120 GLU B CA 1
ATOM 2114 C C . GLU B 1 128 ? 109.339 -30.454 77.951 1.00 9.05 120 GLU B C 1
ATOM 2115 O O . GLU B 1 128 ? 109.687 -29.505 77.221 1.00 10.04 120 GLU B O 1
ATOM 2121 N N . ILE B 1 129 ? 109.977 -30.754 79.080 1.00 9.88 121 ILE B N 1
ATOM 2122 C CA . ILE B 1 129 ? 111.108 -29.928 79.501 1.00 10.79 121 ILE B CA 1
ATOM 2123 C C . ILE B 1 129 ? 112.199 -29.928 78.441 1.00 12.16 121 ILE B C 1
ATOM 2124 O O . ILE B 1 129 ? 112.831 -28.897 78.170 1.00 13.56 121 ILE B O 1
ATOM 2129 N N . ASP B 1 130 ? 112.420 -31.089 77.827 1.00 12.84 122 ASP B N 1
ATOM 2130 C CA . ASP B 1 130 ? 113.492 -31.198 76.835 1.00 14.76 122 ASP B CA 1
ATOM 2131 C C . ASP B 1 130 ? 113.160 -30.634 75.469 1.00 15.16 122 ASP B C 1
ATOM 2132 O O . ASP B 1 130 ? 114.059 -30.509 74.620 1.00 19.43 122 ASP B O 1
ATOM 2137 N N . LYS B 1 131 ? 111.895 -30.311 75.225 1.00 14.57 123 LYS B N 1
ATOM 2138 C CA . LYS B 1 131 ? 111.508 -29.704 73.942 1.00 14.90 123 LYS B CA 1
ATOM 2139 C C . LYS B 1 131 ? 111.916 -28.230 73.917 1.00 17.53 123 LYS B C 1
ATOM 2140 O O . LYS B 1 131 ? 112.012 -27.586 74.963 1.00 18.02 123 LYS B O 1
ATOM 2146 N N . PRO B 1 132 ? 112.186 -27.683 72.716 1.00 18.01 124 PRO B N 1
ATOM 2147 C CA . PRO B 1 132 ? 112.568 -26.266 72.624 1.00 17.96 124 PRO B CA 1
ATOM 2148 C C . PRO B 1 132 ? 111.373 -25.496 73.181 1.00 16.01 124 PRO B C 1
ATOM 2149 O O . PRO B 1 132 ? 110.236 -25.867 72.928 1.00 16.28 124 PRO B O 1
ATOM 2153 N N . ALA B 1 133 ? 111.663 -24.428 73.911 1.00 16.71 125 ALA B N 1
ATOM 2154 C CA . ALA B 1 133 ? 110.625 -23.625 74.561 1.00 15.66 125 ALA B CA 1
ATOM 2155 C C . ALA B 1 133 ? 109.372 -23.295 73.750 1.00 16.11 125 ALA B C 1
ATOM 2156 O O . ALA B 1 133 ? 108.260 -23.489 74.237 1.00 13.90 125 ALA B O 1
ATOM 2158 N N . GLU B 1 134 ? 109.535 -22.787 72.522 1.00 15.77 126 GLU B N 1
ATOM 2159 C CA . GLU B 1 134 ? 108.384 -22.407 71.706 1.00 17.00 126 GLU B CA 1
ATOM 2160 C C . GLU B 1 134 ? 107.655 -23.549 71.025 1.00 17.07 126 GLU B C 1
ATOM 2161 O O . GLU B 1 134 ? 106.560 -23.357 70.492 1.00 20.78 126 GLU B O 1
ATOM 2167 N N . GLU B 1 135 ? 108.257 -24.737 71.022 1.00 16.50 127 GLU B N 1
ATOM 2168 C CA . GLU B 1 135 ? 107.623 -25.899 70.423 1.00 18.63 127 GLU B CA 1
ATOM 2169 C C . GLU B 1 135 ? 106.871 -26.728 71.460 1.00 16.53 127 GLU B C 1
ATOM 2170 O O . GLU B 1 135 ? 106.259 -27.725 71.105 1.00 17.57 127 GLU B O 1
ATOM 2176 N N . ARG B 1 136 ? 106.933 -26.316 72.733 1.00 14.06 128 ARG B N 1
ATOM 2177 C CA . ARG B 1 136 ? 106.221 -27.014 73.816 1.00 12.47 128 ARG B CA 1
ATOM 2178 C C . ARG B 1 136 ? 104.726 -26.885 73.569 1.00 12.63 128 ARG B C 1
ATOM 2179 O O . ARG B 1 136 ? 104.278 -25.889 72.961 1.00 14.20 128 ARG B O 1
ATOM 2187 N N . THR B 1 137 ? 103.951 -27.889 73.975 1.00 12.60 129 THR B N 1
ATOM 2188 C CA . THR B 1 137 ? 102.510 -27.891 73.832 1.00 12.84 129 THR B CA 1
ATOM 21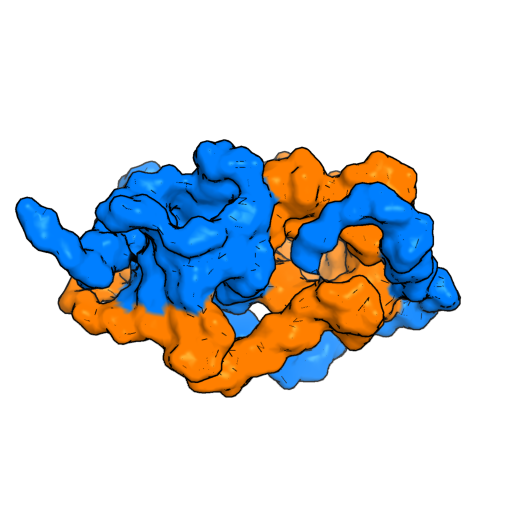89 C C . THR B 1 137 ? 101.916 -26.618 74.452 1.00 11.68 129 THR B C 1
ATOM 2190 O O . THR B 1 137 ? 100.913 -26.082 73.962 1.00 12.71 129 THR B O 1
ATOM 2194 N N . ILE B 1 138 ? 102.497 -26.179 75.577 1.00 9.10 130 ILE B N 1
ATOM 2195 C CA . ILE B 1 138 ? 102.157 -24.872 76.185 1.00 9.54 130 ILE B CA 1
ATOM 2196 C C . ILE B 1 138 ? 103.433 -24.108 75.824 1.00 9.10 130 ILE B C 1
ATOM 2197 O O . ILE B 1 138 ? 104.462 -24.275 76.458 1.00 9.88 130 ILE B O 1
ATOM 2202 N N . PRO B 1 139 ? 103.394 -23.253 74.791 1.00 8.32 131 PRO B N 1
ATOM 2203 C CA . PRO B 1 139 ? 104.608 -22.541 74.394 1.00 10.18 131 PRO B CA 1
ATOM 2204 C C . PRO B 1 139 ? 105.098 -21.564 75.412 1.00 7.90 131 PRO B C 1
ATOM 2205 O O . PRO B 1 139 ? 104.317 -20.872 76.046 1.00 8.47 131 PRO B O 1
ATOM 2209 N N . PHE B 1 140 ? 106.417 -21.506 75.535 1.00 8.04 132 PHE B N 1
ATOM 2210 C CA . PHE B 1 140 ? 107.098 -20.585 76.468 1.00 8.60 132 PHE B CA 1
ATOM 2211 C C . PHE B 1 140 ? 107.892 -19.588 75.613 1.00 9.55 132 PHE B C 1
ATOM 2212 O O . PHE B 1 140 ? 108.841 -20.000 74.908 1.00 10.36 132 PHE B O 1
ATOM 2220 N N . TYR B 1 141 ? 107.529 -18.306 75.665 1.00 8.37 133 TYR B N 1
ATOM 2221 C CA . TYR B 1 141 ? 108.155 -17.263 74.865 1.00 8.13 133 TYR B CA 1
ATOM 2222 C C . TYR B 1 141 ? 108.961 -16.313 75.704 1.00 7.81 133 TYR B C 1
ATOM 2223 O O . TYR B 1 141 ? 108.458 -15.711 76.651 1.00 9.10 133 TYR B O 1
ATOM 2232 N N . GLN B 1 142 ? 110.219 -16.124 75.315 1.00 8.76 134 GLN B N 1
ATOM 2233 C CA . GLN B 1 142 ? 111.082 -15.167 75.990 1.00 9.41 134 GLN B CA 1
ATOM 2234 C C . GLN B 1 142 ? 110.919 -13.831 75.279 1.00 10.97 134 GLN B C 1
ATOM 2235 O O . GLN B 1 142 ? 110.903 -13.782 74.030 1.00 12.21 134 GLN B O 1
ATOM 2241 N N . VAL B 1 143 ? 110.775 -12.768 76.055 1.00 10.71 135 VAL B N 1
ATOM 2242 C CA . VAL B 1 143 ? 110.631 -11.417 75.530 1.00 12.03 135 VAL B CA 1
ATOM 2243 C C . VAL B 1 143 ? 111.689 -10.540 76.206 1.00 12.08 135 VAL B C 1
ATOM 2244 O O . VAL B 1 143 ? 111.848 -10.538 77.419 1.00 11.90 135 VAL B O 1
ATOM 2248 N N . THR B 1 144 ? 112.419 -9.778 75.400 1.00 12.85 136 THR B N 1
ATOM 2249 C CA . THR B 1 144 ? 113.476 -8.918 75.917 1.00 14.75 136 THR B CA 1
ATOM 2250 C C . THR B 1 144 ? 112.931 -7.624 76.531 1.00 14.83 136 THR B C 1
ATOM 2251 O O . THR B 1 144 ? 112.262 -6.845 75.853 1.00 16.19 136 THR B O 1
ATOM 2255 N N . LEU B 1 145 ? 113.184 -7.418 77.817 1.00 12.19 137 LEU B N 1
ATOM 2256 C CA . LEU B 1 145 ? 112.793 -6.198 78.518 1.00 12.47 137 LEU B CA 1
ATOM 2257 C C . LEU B 1 145 ? 114.093 -5.593 79.045 1.00 11.75 137 LEU B C 1
ATOM 2258 O O . LEU B 1 145 ? 114.903 -6.280 79.670 1.00 12.95 137 LEU B O 1
ATOM 2263 N N . THR B 1 146 ? 114.289 -4.301 78.783 1.00 13.12 138 THR B N 1
ATOM 2264 C CA . THR B 1 146 ? 115.537 -3.642 79.224 1.00 15.30 138 THR B CA 1
ATOM 2265 C C . THR B 1 146 ? 115.724 -3.742 80.741 1.00 13.64 138 THR B C 1
ATOM 2266 O O . THR B 1 146 ? 116.848 -3.819 81.217 1.00 15.68 138 THR B O 1
ATOM 2272 N N . GLU B 1 147 ? 114.622 -3.748 81.489 1.00 12.04 139 GLU B N 1
ATOM 2273 C CA . GLU B 1 147 ? 114.716 -3.835 82.957 1.00 13.19 139 GLU B CA 1
ATOM 2274 C C . GLU B 1 147 ? 114.566 -5.261 83.514 1.00 10.98 139 GLU B C 1
ATOM 2275 O O . GLU B 1 147 ? 114.259 -5.427 84.711 1.00 9.82 139 GLU B O 1
ATOM 2281 N N . HIS B 1 148 ? 114.855 -6.274 82.701 1.00 10.09 140 HIS B N 1
ATOM 2282 C CA . HIS B 1 148 ? 114.664 -7.627 83.174 1.00 9.79 140 HIS B CA 1
ATOM 2283 C C . HIS B 1 148 ? 115.555 -8.018 84.352 1.00 8.37 140 HIS B C 1
ATOM 2284 O O . HIS B 1 148 ? 115.249 -8.990 85.030 1.00 8.83 140 HIS B O 1
ATOM 2291 N N . LEU B 1 149 ? 116.664 -7.312 84.609 1.00 8.61 141 LEU B N 1
ATOM 2292 C CA . LEU B 1 149 ? 117.512 -7.645 85.753 1.00 10.15 141 LEU B CA 1
ATOM 2293 C C . LEU B 1 149 ? 117.201 -6.780 86.948 1.00 8.45 141 LEU B C 1
ATOM 2294 O O . LEU B 1 149 ? 117.786 -6.988 88.031 1.00 9.16 141 LEU B O 1
ATOM 2299 N N . SER B 1 150 ? 116.312 -5.808 86.814 1.00 7.41 142 SER B N 1
ATOM 2300 C CA . SER B 1 150 ? 115.999 -4.921 87.923 1.00 9.35 142 SER B CA 1
ATOM 2301 C C . SER B 1 150 ? 115.571 -5.637 89.224 1.00 8.22 142 SER B C 1
ATOM 2302 O O . SER B 1 150 ? 115.940 -5.179 90.299 1.00 7.72 142 SER B O 1
ATOM 2305 N N . PRO B 1 151 ? 114.823 -6.759 89.151 1.00 6.88 143 PRO B N 1
ATOM 2306 C CA . PRO B 1 151 ? 114.451 -7.396 90.423 1.00 7.00 143 PRO B CA 1
ATOM 2307 C C . PRO B 1 151 ? 115.678 -7.924 91.161 1.00 6.42 143 PRO B C 1
ATOM 2308 O O . PRO B 1 151 ? 115.732 -7.927 92.388 1.00 6.53 143 PRO B O 1
ATOM 2312 N N . PHE B 1 152 ? 116.667 -8.395 90.394 1.00 6.82 144 PHE B N 1
ATOM 2313 C CA . PHE B 1 152 ? 117.896 -8.927 91.001 1.00 7.76 144 PHE B CA 1
ATOM 2314 C C . PHE B 1 152 ? 118.728 -7.837 91.633 1.00 7.50 144 PHE B C 1
ATOM 2315 O O . PHE B 1 152 ? 119.359 -8.073 92.682 1.00 7.79 144 PHE B O 1
ATOM 2323 N N . GLN B 1 153 ? 118.703 -6.652 91.042 1.00 8.09 145 GLN B N 1
ATOM 2324 C CA . GLN B 1 153 ? 119.396 -5.517 91.631 1.00 8.31 145 GLN B CA 1
ATOM 2325 C C . GLN B 1 153 ? 118.682 -5.151 92.927 1.00 7.22 145 GLN B C 1
ATOM 2326 O O . GLN B 1 153 ? 119.331 -4.867 93.951 1.00 7.47 145 GLN B O 1
ATOM 2332 N N . ALA B 1 154 ? 117.341 -5.143 92.920 1.00 7.69 146 ALA B N 1
ATOM 2333 C CA . ALA B 1 154 ? 116.606 -4.849 94.147 1.00 6.80 146 ALA B CA 1
ATOM 2334 C C . ALA B 1 154 ? 117.009 -5.882 95.225 1.00 6.57 146 ALA B C 1
ATOM 2335 O O . ALA B 1 154 ? 117.227 -5.538 96.389 1.00 7.45 146 ALA B O 1
ATOM 2337 N N . TRP B 1 155 ? 117.045 -7.158 94.852 1.00 6.03 147 TRP B N 1
ATOM 2338 C CA . TRP B 1 155 ? 117.420 -8.208 95.795 1.00 6.45 147 TRP B CA 1
ATOM 2339 C C . TRP B 1 155 ? 118.805 -7.977 96.376 1.00 6.00 147 TRP B C 1
ATOM 2340 O O . TRP B 1 155 ? 118.987 -8.047 97.605 1.00 6.43 147 TRP B O 1
ATOM 2351 N N . ARG B 1 156 ? 119.782 -7.718 95.534 1.00 5.98 148 ARG B N 1
ATOM 2352 C CA . ARG B 1 156 ? 121.149 -7.479 96.041 1.00 7.07 148 ARG B CA 1
ATOM 2353 C C . ARG B 1 156 ? 121.158 -6.362 97.064 1.00 6.90 148 ARG B C 1
ATOM 2354 O O . ARG B 1 156 ? 121.849 -6.448 98.081 1.00 8.13 148 ARG B O 1
ATOM 2362 N N . ASN B 1 157 ? 120.388 -5.299 96.800 1.00 7.50 149 ASN B N 1
ATOM 2363 C CA . ASN B 1 157 ? 120.347 -4.123 97.677 1.00 8.33 149 ASN B CA 1
ATOM 2364 C C . ASN B 1 157 ? 119.403 -4.217 98.849 1.00 8.27 149 ASN B C 1
ATOM 2365 O O . ASN B 1 157 ? 119.314 -3.271 99.629 1.00 9.94 149 ASN B O 1
ATOM 2370 N N . PHE B 1 158 ? 118.691 -5.329 99.000 1.00 7.27 150 PHE B N 1
ATOM 2371 C CA . PHE B 1 158 ? 117.704 -5.451 100.082 1.00 6.56 150 PHE B CA 1
ATOM 2372 C C . PHE B 1 158 ? 118.377 -6.086 101.275 1.00 7.97 150 PHE B C 1
ATOM 2373 O O . PHE B 1 158 ? 118.574 -7.305 101.371 1.00 7.60 150 PHE B O 1
ATOM 2381 N N . ALA B 1 159 ? 118.721 -5.231 102.228 1.00 6.93 151 ALA B N 1
ATOM 2382 C CA . ALA B 1 159 ? 119.520 -5.671 103.369 1.00 8.06 151 ALA B CA 1
ATOM 2383 C C . ALA B 1 159 ? 118.896 -6.751 104.211 1.00 7.63 151 ALA B C 1
ATOM 2384 O O . ALA B 1 159 ? 119.620 -7.626 104.721 1.00 9.24 151 ALA B O 1
ATOM 2386 N N . ASN B 1 160 ? 117.586 -6.700 104.403 1.00 7.70 152 ASN B N 1
ATOM 2387 C CA . ASN B 1 160 ? 116.887 -7.641 105.268 1.00 8.37 152 ASN B CA 1
ATOM 2388 C C . ASN B 1 160 ? 116.376 -8.889 104.547 1.00 7.79 152 ASN B C 1
ATOM 2389 O O . ASN B 1 160 ? 115.442 -9.558 105.029 1.00 9.69 152 ASN B O 1
ATOM 2394 N N . LYS B 1 161 ? 116.993 -9.228 103.420 1.00 7.25 153 LYS B N 1
ATOM 2395 C CA . LYS B 1 161 ? 116.525 -10.413 102.712 1.00 8.20 153 LYS B CA 1
ATOM 2396 C C . LYS B 1 161 ? 116.730 -11.699 103.468 1.00 8.77 153 LYS B C 1
ATOM 2397 O O . LYS B 1 161 ? 117.614 -11.811 104.342 1.00 10.61 153 LYS B O 1
ATOM 2403 N N . LYS B 1 162 ? 115.906 -12.683 103.130 1.00 8.59 154 LYS B N 1
ATOM 2404 C CA . LYS B 1 162 ? 116.072 -14.035 103.684 1.00 9.51 154 LYS B CA 1
ATOM 2405 C C . LYS B 1 162 ? 116.294 -14.941 102.460 1.00 8.38 154 LYS B C 1
ATOM 2406 O O . LYS B 1 162 ? 115.414 -15.103 101.591 1.00 8.01 154 LYS B O 1
ATOM 2412 N N . GLU B 1 163 ? 117.486 -15.539 102.377 1.00 8.97 155 GLU B N 1
ATOM 2413 C CA . GLU B 1 163 ? 117.829 -16.409 101.237 1.00 8.87 155 GLU B CA 1
ATOM 2414 C C . GLU B 1 163 ? 117.029 -17.702 101.268 1.00 7.88 155 GLU B C 1
ATOM 2415 O O . GLU B 1 163 ? 116.649 -18.181 102.336 1.00 8.45 155 GLU B O 1
ATOM 2421 N N . TYR B 1 164 ? 116.781 -18.267 100.088 1.00 7.94 156 TYR B N 1
ATOM 2422 C CA . TYR B 1 164 ? 116.013 -19.522 99.988 1.00 7.43 156 TYR B CA 1
ATOM 2423 C C . TYR B 1 164 ? 116.401 -20.249 98.688 1.00 8.49 156 TYR B C 1
ATOM 2424 O O . TYR B 1 164 ? 117.117 -19.661 97.865 1.00 8.89 156 TYR B O 1
#

Radius of gyration: 18.66 Å; Cα contacts (8 Å, |Δi|>4): 774; chains: 2; bounding box: 41×58×44 Å